Protein AF-0000000068322252 (afdb_homodimer)

Nearest PDB structures (foldseek):
  5ku7-assembly1_B  TM=8.233E-01  e=2.191E-19  Vitis rotundifolia
  5teb-assembly6_F  TM=7.883E-01  e=4.176E-13  Arabidopsis thaliana
  7xoz-assembly1_B  TM=7.670E-01  e=8.033E-13  Arabidopsis thaliana
  7dfv-assembly1_B  TM=7.738E-01  e=2.144E-12  Arabidopsis thaliana
  7crc-assembly1_C  TM=8.000E-01  e=1.983E-11  Arabidopsis thaliana

pLDDT: mean 89.01, std 17.2, range [30.94, 98.75]

InterPro domains:
  IPR000157 Toll/interleukin-1 receptor homology (TIR) domain [PF01582] (14-155)
  IPR000157 Toll/interleukin-1 receptor homology (TIR) domain [PS50104] (12-157)
  IPR000157 Toll/interleukin-1 receptor homology (TIR) domain [SM00255] (13-149)
  IPR035897 Toll/interleukin-1 receptor homology (TIR) domain superfamily [G3DSA:3.40.50.10140] (9-157)
  IPR035897 Toll/interleukin-1 receptor homology (TIR) domain superfamily [SSF52200] (5-152)

Organism: Vitis vinifera (NCBI:txid29760)

Foldseek 3Di:
DPPPPPPDCPVFPFQEEEQEDCVFPVVHPVVVVVVVCVVVVGGYDDDPDDPDDQDADPVLLVNLLRYQAYEYEDDLCQLLRNNSVNSVVSNVVSCVVVVRYYHYDDDPHDVVCVVVVDDSRVVSVVVVVVVVVVVVVVVVVVCVVVVPDDDDDDDDD/DPPPPPPDCPVFPFQEEEQEDCVFPVVHPVVVVVVVCVVVVGGYDDDPDDCPDQDQPPVLLVNLLRYQAYEYEDDLCQLLRSNSVNSVVSNVVSCVVVVRYYHYDDDPHDVVCVVVVDDSRVVSVVVVVVVVVVVVVVVVVVCVVVVPDDDDDDDDD

Secondary structure (DSSP, 8-state):
------------SEEEEEEE-HHHHTTTHHHHHHHHHHHTT--EE---S---SSS--HHHHHHHHTEEEEEEEE-TTGGG-HHHHHHHHHHHHHHHHH--EEEEEEES--HHHHHHT-HHHHHHHHHHHHHHHHHHHHHHHHHHHH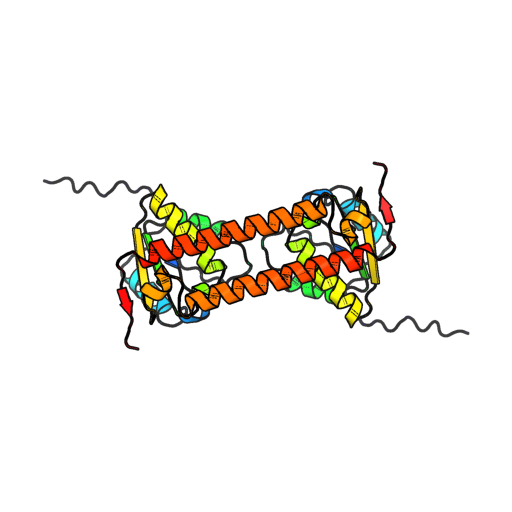HTS--EEE---/------------SEEEEEEE-HHHHTTTHHHHHHHHHHHTT--EE---S----SS--HHHHHHHHTEEEEEEEE-TTGGG-HHHHHHHHHHHHHHHHH--EEEEEEES--HHHHHHT-HHHHHHHHHHHHHHHHHHHHHHHHHHHHHTS--EEE---

Radius of gyration: 24.51 Å; Cα contacts (8 Å, |Δi|>4): 497; chains: 2; bounding box: 40×78×70 Å

Structure (mmCIF, N/CA/C/O backbone):
data_AF-0000000068322252-model_v1
#
loop_
_entity.id
_entity.type
_entity.pdbx_description
1 polymer 'ADP-ribosyl cyclase/cyclic ADP-ribose hydrolase'
#
loop_
_atom_site.group_PDB
_atom_site.id
_atom_site.type_symbol
_atom_site.label_atom_id
_atom_site.label_alt_id
_atom_site.label_comp_id
_atom_site.label_asym_id
_atom_site.label_entity_id
_atom_site.label_seq_id
_atom_site.pdbx_PDB_ins_code
_atom_site.Cartn_x
_atom_site.Cartn_y
_atom_site.Cartn_z
_atom_site.occupancy
_atom_site.B_iso_or_equiv
_atom_site.auth_seq_id
_atom_site.auth_comp_id
_atom_site.auth_asym_id
_atom_site.auth_atom_id
_atom_site.pdbx_PDB_model_num
ATOM 1 N N . MET A 1 1 ? 18.328 43.156 30.156 1 31.83 1 MET A N 1
ATOM 2 C CA . MET A 1 1 ? 18.75 42.562 28.891 1 31.83 1 MET A CA 1
ATOM 3 C C . MET A 1 1 ? 18.203 41.156 28.719 1 31.83 1 MET A C 1
ATOM 5 O O . MET A 1 1 ? 18.516 40.25 29.516 1 31.83 1 MET A O 1
ATOM 9 N N . ALA A 1 2 ? 16.953 40.969 28.375 1 37.56 2 ALA A N 1
ATOM 10 C CA . ALA A 1 2 ? 16.234 39.688 28.359 1 37.56 2 ALA A CA 1
ATOM 11 C C . ALA A 1 2 ? 16.953 38.688 27.453 1 37.56 2 ALA A C 1
ATOM 13 O O . ALA A 1 2 ? 17.25 39 26.297 1 37.56 2 ALA A O 1
ATOM 14 N N . SER A 1 3 ? 17.812 37.812 27.922 1 37.5 3 SER A N 1
ATOM 15 C CA . SER A 1 3 ? 18.422 36.688 27.188 1 37.5 3 SER A CA 1
ATOM 16 C C . SER A 1 3 ? 17.406 35.969 26.344 1 37.5 3 SER A C 1
ATOM 18 O O . SER A 1 3 ? 16.391 35.469 26.859 1 37.5 3 SER A O 1
ATOM 20 N N . ASP A 1 4 ? 17.047 36.469 25.156 1 35.38 4 ASP A N 1
ATOM 21 C CA . ASP A 1 4 ? 16.125 35.875 24.203 1 35.38 4 ASP A CA 1
ATOM 22 C C . ASP A 1 4 ? 16.375 34.375 24.062 1 35.38 4 ASP A C 1
ATOM 24 O O . ASP A 1 4 ? 17.406 33.938 23.531 1 35.38 4 ASP A O 1
ATOM 28 N N . SER A 1 5 ? 16.266 33.5 25.125 1 37.66 5 SER A N 1
ATOM 29 C CA . SER A 1 5 ? 16.391 32.062 25.078 1 37.66 5 SER A CA 1
ATOM 30 C C . SER A 1 5 ? 15.82 31.484 23.781 1 37.66 5 SER A C 1
ATOM 32 O O . SER A 1 5 ? 14.625 31.609 23.5 1 37.66 5 SER A O 1
ATOM 34 N N . SER A 1 6 ? 16.578 31.688 22.641 1 42.56 6 SER A N 1
ATOM 35 C CA . SER A 1 6 ? 16.25 31.031 21.391 1 42.56 6 SER A CA 1
ATOM 36 C C . SER A 1 6 ? 15.672 29.641 21.625 1 42.56 6 SER A C 1
ATOM 38 O O . SER A 1 6 ? 16.188 28.891 22.469 1 42.56 6 SER A O 1
ATOM 40 N N . PRO A 1 7 ? 14.391 29.438 21.562 1 41.59 7 PRO A N 1
ATOM 41 C CA . PRO A 1 7 ? 13.789 28.141 21.875 1 41.59 7 PRO A CA 1
ATOM 42 C C . PRO A 1 7 ? 14.742 26.984 21.625 1 41.59 7 PRO A C 1
ATOM 44 O O . PRO A 1 7 ? 15.68 27.094 20.828 1 41.59 7 PRO A O 1
ATOM 47 N N . SER A 1 8 ? 15.086 26.125 22.5 1 41.97 8 SER A N 1
ATOM 48 C CA . SER A 1 8 ? 15.82 24.859 22.516 1 41.97 8 SER A CA 1
ATOM 49 C C . SER A 1 8 ? 15.773 24.188 21.141 1 41.97 8 SER A C 1
ATOM 51 O O . SER A 1 8 ? 14.695 24.031 20.562 1 41.97 8 SER A O 1
ATOM 53 N N . ASN A 1 9 ? 16.656 24.438 20.094 1 47.81 9 ASN A N 1
ATOM 54 C CA . ASN A 1 9 ? 16.953 23.859 18.781 1 47.81 9 ASN A CA 1
ATOM 55 C C . ASN A 1 9 ? 16.672 22.359 18.75 1 47.81 9 ASN A C 1
ATOM 57 O O . ASN A 1 9 ? 17.469 21.562 19.266 1 47.81 9 ASN A O 1
ATOM 61 N N . LEU A 1 10 ? 15.664 21.781 19.297 1 56.06 10 LEU A N 1
ATOM 62 C CA . LEU A 1 10 ? 15.422 20.344 19.297 1 56.06 10 LEU A CA 1
ATOM 63 C C . LEU A 1 10 ? 16.016 19.688 18.062 1 56.06 10 LEU A C 1
ATOM 65 O O . LEU A 1 10 ? 15.961 18.469 17.906 1 56.06 10 LEU A O 1
ATOM 69 N N . GLY A 1 11 ? 16.844 20.609 17.328 1 76.19 11 GLY A N 1
ATOM 70 C CA . GLY A 1 11 ? 17.609 20.219 16.172 1 76.19 11 GLY A CA 1
ATOM 71 C C . GLY A 1 11 ? 16.734 19.734 15.023 1 76.19 11 GLY A C 1
ATOM 72 O O . GLY A 1 11 ? 16.875 18.594 14.578 1 76.19 11 GLY A O 1
ATOM 73 N N . TRP A 1 12 ? 15.773 20.5 14.742 1 88.75 12 TRP A N 1
ATOM 74 C CA . TRP A 1 12 ? 14.945 20.156 13.586 1 88.75 12 TRP A CA 1
ATOM 75 C C . TRP A 1 12 ? 15.742 20.281 12.289 1 88.75 12 TRP A C 1
ATOM 77 O O . TRP A 1 12 ? 16.531 21.219 12.133 1 88.75 12 TRP A O 1
ATOM 87 N N . THR A 1 13 ? 15.539 19.297 11.445 1 92.56 13 THR A N 1
ATOM 88 C CA . THR A 1 13 ? 16.156 19.359 10.125 1 92.56 13 THR A CA 1
ATOM 89 C C . THR A 1 13 ? 15.414 20.328 9.219 1 92.56 13 THR A C 1
ATOM 91 O O . THR A 1 13 ? 16.031 21.078 8.461 1 92.56 13 THR A O 1
ATOM 94 N N . TYR A 1 14 ? 14.07 20.375 9.414 1 96.44 14 TYR A N 1
ATOM 95 C CA . TYR A 1 14 ? 13.219 21.234 8.602 1 96.44 14 TYR A CA 1
ATOM 96 C C . TYR A 1 14 ? 12.359 22.141 9.477 1 96.44 14 TYR A C 1
ATOM 98 O O . TYR A 1 14 ? 11.992 21.766 10.594 1 96.44 14 TYR A O 1
ATOM 106 N N . ASP A 1 15 ? 12.125 23.328 8.961 1 97.12 15 ASP A N 1
ATOM 107 C CA . ASP A 1 15 ? 11.172 24.203 9.625 1 97.12 15 ASP A CA 1
ATOM 108 C C . ASP A 1 15 ? 9.734 23.766 9.367 1 97.12 15 ASP A C 1
ATOM 110 O O . ASP A 1 15 ? 8.898 23.766 10.273 1 97.12 15 ASP A O 1
ATOM 114 N N . VAL A 1 16 ? 9.633 23.344 8.062 1 97.62 16 VAL A N 1
ATOM 115 C CA . VAL A 1 16 ? 8.258 23.047 7.672 1 97.62 16 VAL A CA 1
ATOM 116 C C . VAL A 1 16 ? 8.234 21.797 6.801 1 97.62 16 VAL A C 1
ATOM 118 O O . VAL A 1 16 ? 9.062 21.625 5.91 1 97.62 16 VAL A O 1
ATOM 121 N N . PHE A 1 17 ? 7.293 20.906 7.113 1 97.25 17 PHE A N 1
ATOM 122 C CA . PHE A 1 17 ? 6.898 19.812 6.234 1 97.25 17 PHE A CA 1
ATOM 123 C C . PHE A 1 17 ? 5.59 20.141 5.52 1 97.25 17 PHE A C 1
ATOM 125 O O . PHE A 1 17 ? 4.59 20.453 6.164 1 97.25 17 PHE A O 1
ATOM 132 N N . LEU A 1 18 ? 5.645 20 4.184 1 97.12 18 LEU A N 1
ATOM 133 C CA . LEU A 1 18 ? 4.434 20.281 3.42 1 97.12 18 LEU A CA 1
ATOM 134 C C . LEU A 1 18 ? 3.713 18.984 3.053 1 97.12 18 LEU A C 1
ATOM 136 O O . LEU A 1 18 ? 4.285 18.125 2.393 1 97.12 18 LEU A O 1
ATOM 140 N N . SER A 1 19 ? 2.49 18.844 3.51 1 96.94 19 SER A N 1
ATOM 141 C CA . SER A 1 19 ? 1.611 17.75 3.117 1 96.94 19 SER A CA 1
ATOM 142 C C . SER A 1 19 ? 0.519 18.219 2.168 1 96.94 19 SER A C 1
ATOM 144 O O . SER A 1 19 ? -0.228 19.156 2.49 1 96.94 19 SER A O 1
ATOM 146 N N . PHE A 1 20 ? 0.422 17.609 0.988 1 96.75 20 PHE A N 1
ATOM 147 C CA . PHE A 1 20 ? -0.546 18.062 -0.005 1 96.75 20 PHE A CA 1
ATOM 148 C C . PHE A 1 20 ? -0.825 16.969 -1.024 1 96.75 20 PHE A C 1
ATOM 150 O O . PHE A 1 20 ? -0.032 16.031 -1.172 1 96.75 20 PHE A O 1
ATOM 157 N N . ARG A 1 21 ? -1.98 17.109 -1.684 1 95.75 21 ARG A N 1
ATOM 158 C CA . ARG A 1 21 ? -2.32 16.234 -2.809 1 95.75 21 ARG A CA 1
ATOM 159 C C . ARG A 1 21 ? -1.752 16.781 -4.113 1 95.75 21 ARG A C 1
ATOM 161 O O . ARG A 1 21 ? -2.254 17.781 -4.648 1 95.75 21 ARG A O 1
ATOM 168 N N . GLY A 1 22 ? -0.769 16.125 -4.668 1 93.5 22 GLY A N 1
ATOM 169 C CA . GLY A 1 22 ? -0.07 16.609 -5.852 1 93.5 22 GLY A CA 1
ATOM 170 C C . GLY A 1 22 ? -0.995 16.875 -7.023 1 93.5 22 GLY A C 1
ATOM 171 O O . GLY A 1 22 ? -0.878 17.906 -7.691 1 93.5 22 GLY A O 1
ATOM 172 N N . GLU A 1 23 ? -1.947 16 -7.301 1 92.81 23 GLU A N 1
ATOM 173 C CA . GLU A 1 23 ? -2.867 16.109 -8.43 1 92.81 23 GLU A CA 1
ATOM 174 C C . GLU A 1 23 ? -3.67 17.406 -8.367 1 92.81 23 GLU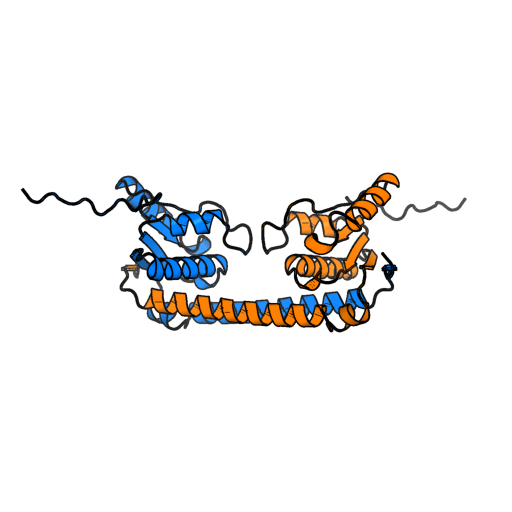 A C 1
ATOM 176 O O . GLU A 1 23 ? -4.059 17.953 -9.398 1 92.81 23 GLU A O 1
ATOM 181 N N . ASP A 1 24 ? -3.832 17.891 -7.121 1 95.38 24 ASP A N 1
ATOM 182 C CA . ASP A 1 24 ? -4.691 19.047 -6.938 1 95.38 24 ASP A CA 1
ATOM 183 C C . ASP A 1 24 ? -3.877 20.344 -6.953 1 95.38 24 ASP A C 1
ATOM 185 O O . ASP A 1 24 ? -4.289 21.328 -7.562 1 95.38 24 ASP A O 1
ATOM 189 N N . THR A 1 25 ? -2.656 20.328 -6.273 1 95.19 25 THR A N 1
ATOM 190 C CA . THR A 1 25 ? -2.152 21.656 -5.934 1 95.19 25 THR A CA 1
ATOM 191 C C . THR A 1 25 ? -0.657 21.766 -6.223 1 95.19 25 THR A C 1
ATOM 193 O O . THR A 1 25 ? -0.065 22.828 -6.09 1 95.19 25 THR A O 1
ATOM 196 N N . ARG A 1 26 ? 0.027 20.703 -6.719 1 93.75 26 ARG A N 1
ATOM 197 C CA . ARG A 1 26 ? 1.481 20.703 -6.836 1 93.75 26 ARG A CA 1
ATOM 198 C C . ARG A 1 26 ? 1.968 21.859 -7.707 1 93.75 26 ARG A C 1
ATOM 200 O O . ARG A 1 26 ? 2.936 22.531 -7.363 1 93.75 26 ARG A O 1
ATOM 207 N N . ASN A 1 27 ? 1.328 22 -8.805 1 93.38 27 ASN A N 1
ATOM 208 C CA . ASN A 1 27 ? 1.867 22.906 -9.82 1 93.38 27 ASN A CA 1
ATOM 209 C C . ASN A 1 27 ? 1.205 24.266 -9.766 1 93.38 27 ASN A C 1
ATOM 211 O O . ASN A 1 27 ? 1.372 25.078 -10.68 1 93.38 27 ASN A O 1
ATOM 215 N N . ASN A 1 28 ? 0.451 24.625 -8.742 1 94.69 28 ASN A N 1
ATOM 216 C CA . ASN A 1 28 ? -0.2 25.922 -8.562 1 94.69 28 ASN A CA 1
ATOM 217 C C . ASN A 1 28 ? -0.051 26.438 -7.137 1 94.69 28 ASN A C 1
ATOM 219 O O . ASN A 1 28 ? 1.042 26.828 -6.727 1 94.69 28 ASN A O 1
ATOM 223 N N . PHE A 1 29 ? -0.961 26.141 -6.359 1 95.81 29 PHE A N 1
ATOM 224 C CA . PHE A 1 29 ? -0.979 26.734 -5.023 1 95.81 29 PHE A CA 1
ATOM 225 C C . PHE A 1 29 ? 0.247 26.297 -4.227 1 95.81 29 PHE A C 1
ATOM 227 O O . PHE A 1 29 ? 0.955 27.141 -3.664 1 95.81 29 PHE A O 1
ATOM 234 N N . THR A 1 30 ? 0.506 24.984 -4.199 1 96.25 30 THR A N 1
ATOM 235 C CA . THR A 1 30 ? 1.581 24.453 -3.363 1 96.25 30 THR A CA 1
ATOM 236 C C . THR A 1 30 ? 2.941 24.906 -3.883 1 96.25 30 THR A C 1
ATOM 238 O O . THR A 1 30 ? 3.855 25.172 -3.098 1 96.25 30 THR A O 1
ATOM 241 N N . SER A 1 31 ? 3.078 24.984 -5.199 1 95.94 31 SER A N 1
ATOM 242 C CA . SER A 1 31 ? 4.328 25.469 -5.766 1 95.94 31 SER A CA 1
ATOM 243 C C . SER A 1 31 ? 4.605 26.906 -5.324 1 95.94 31 SER A C 1
ATOM 245 O O . SER A 1 31 ? 5.73 27.234 -4.945 1 95.94 31 SER A O 1
ATOM 247 N N . HIS A 1 32 ? 3.611 27.781 -5.309 1 96.94 32 HIS A N 1
ATOM 248 C CA . HIS A 1 32 ? 3.748 29.156 -4.871 1 96.94 32 HIS A CA 1
ATOM 249 C C . HIS A 1 32 ? 4.047 29.234 -3.377 1 96.94 32 HIS A C 1
ATOM 251 O O . HIS A 1 32 ? 4.91 30.016 -2.951 1 96.94 32 HIS A O 1
ATOM 257 N N . LEU A 1 33 ? 3.314 28.438 -2.645 1 97.12 33 LEU A N 1
ATOM 258 C CA . LEU A 1 33 ? 3.529 28.406 -1.203 1 97.12 33 LEU A CA 1
ATOM 259 C C . LEU A 1 33 ? 4.969 28.016 -0.877 1 97.12 33 LEU A C 1
ATOM 261 O O . LEU A 1 33 ? 5.625 28.672 -0.064 1 97.12 33 LEU A O 1
ATOM 265 N N . TYR A 1 34 ? 5.449 26.953 -1.531 1 97.44 34 TYR A N 1
ATOM 266 C CA . TYR A 1 34 ? 6.812 26.469 -1.321 1 97.44 34 TYR A CA 1
ATOM 267 C C . TYR A 1 34 ? 7.824 27.562 -1.65 1 97.44 34 TYR A C 1
ATOM 269 O O . TYR A 1 34 ? 8.742 27.828 -0.871 1 97.44 34 TYR A O 1
ATOM 277 N N . THR A 1 35 ? 7.633 28.203 -2.777 1 97.62 35 THR A N 1
ATOM 278 C CA . THR A 1 35 ? 8.547 29.25 -3.227 1 97.62 35 THR A CA 1
ATOM 279 C C . THR A 1 35 ? 8.57 30.406 -2.236 1 97.62 35 THR A C 1
ATOM 281 O O . THR A 1 35 ? 9.633 30.922 -1.91 1 97.62 35 THR A O 1
ATOM 284 N N . ASP A 1 36 ? 7.414 30.797 -1.735 1 97.56 36 ASP A N 1
ATOM 285 C CA . ASP A 1 36 ? 7.312 31.891 -0.776 1 97.56 36 ASP A CA 1
ATOM 286 C C . ASP A 1 36 ? 8.031 31.547 0.527 1 97.56 36 ASP A C 1
ATOM 288 O O . ASP A 1 36 ? 8.734 32.375 1.09 1 97.56 36 ASP A O 1
ATOM 292 N N . LEU A 1 37 ? 7.832 30.281 0.96 1 97.69 37 LEU A N 1
ATOM 293 C CA . LEU A 1 37 ? 8.484 29.844 2.189 1 97.69 37 LEU A CA 1
ATOM 294 C C . LEU A 1 37 ? 10 29.859 2.035 1 97.69 37 LEU A C 1
ATOM 296 O O . LEU A 1 37 ? 10.711 30.375 2.902 1 97.69 37 LEU A O 1
ATOM 300 N N . VAL A 1 38 ? 10.461 29.375 0.916 1 96.88 38 VAL A N 1
ATOM 301 C CA . VAL A 1 38 ? 11.891 29.312 0.653 1 96.88 38 VAL A CA 1
ATOM 302 C C . VAL A 1 38 ? 12.469 30.719 0.546 1 96.88 38 VAL A C 1
ATOM 304 O O . VAL A 1 38 ? 13.539 31 1.09 1 96.88 38 VAL A O 1
ATOM 307 N N . ARG A 1 39 ? 11.797 31.547 -0.093 1 97.62 39 ARG A N 1
ATOM 308 C CA . ARG A 1 39 ? 12.242 32.938 -0.259 1 97.62 39 ARG A CA 1
ATOM 309 C C . ARG A 1 39 ? 12.375 33.625 1.09 1 97.62 39 ARG A C 1
ATOM 311 O O . ARG A 1 39 ? 13.234 34.469 1.269 1 97.62 39 ARG A O 1
ATOM 318 N N . LYS A 1 40 ? 11.562 33.219 2.006 1 97.62 40 LYS A N 1
ATOM 319 C CA . LYS A 1 40 ? 11.562 33.844 3.338 1 97.62 40 LYS A CA 1
ATOM 320 C C . LYS A 1 40 ? 12.602 33.156 4.238 1 97.62 40 LYS A C 1
ATOM 322 O O . LYS A 1 40 ? 12.688 33.469 5.426 1 97.62 40 LYS A O 1
ATOM 327 N N . GLY A 1 41 ? 13.281 32.156 3.695 1 97 41 GLY A N 1
ATOM 328 C CA . GLY A 1 41 ? 14.352 31.516 4.426 1 97 41 GLY A CA 1
ATOM 329 C C . GLY A 1 41 ? 13.883 30.344 5.273 1 97 41 GLY A C 1
ATOM 330 O O . GLY A 1 41 ? 14.602 29.875 6.16 1 97 41 GLY A O 1
ATOM 331 N N . ILE A 1 42 ? 12.68 29.875 5.043 1 97.25 42 ILE A N 1
ATOM 332 C CA . ILE A 1 42 ? 12.117 28.75 5.789 1 97.25 42 ILE A CA 1
ATOM 333 C C . ILE A 1 42 ? 12.531 27.438 5.133 1 97.25 42 ILE A C 1
ATOM 335 O O . ILE A 1 42 ? 12.219 27.188 3.967 1 97.25 42 ILE A O 1
ATOM 339 N N . ARG A 1 43 ? 13.258 26.578 5.805 1 96.75 43 ARG A N 1
ATOM 340 C CA . ARG A 1 43 ? 13.648 25.266 5.305 1 96.75 43 ARG A CA 1
ATOM 341 C C . ARG A 1 43 ? 12.438 24.344 5.203 1 96.75 43 ARG A C 1
ATOM 343 O O . ARG A 1 43 ? 11.969 23.812 6.215 1 96.75 43 ARG A O 1
ATOM 350 N N . THR A 1 44 ? 12.039 24.141 3.982 1 97.06 44 THR A N 1
ATOM 351 C CA . THR A 1 44 ? 10.773 23.453 3.752 1 97.06 44 THR A CA 1
ATOM 352 C C . THR A 1 44 ? 11.008 22.125 3.033 1 97.06 44 THR A C 1
ATOM 354 O O . THR A 1 44 ? 11.703 22.078 2.016 1 97.06 44 THR A O 1
ATOM 357 N N . PHE A 1 45 ? 10.453 21.062 3.621 1 95 45 PHE A N 1
ATOM 358 C CA . PHE A 1 45 ? 10.469 19.766 2.938 1 95 45 PHE A CA 1
ATOM 359 C C . PHE A 1 45 ? 9.242 19.609 2.051 1 95 45 PHE A C 1
ATOM 361 O O . PHE A 1 45 ? 8.117 19.828 2.498 1 95 45 PHE A O 1
ATOM 368 N N . ARG A 1 46 ? 9.5 19.234 0.803 1 93 46 ARG A N 1
ATOM 369 C CA . ARG A 1 46 ? 8.445 18.922 -0.164 1 93 46 ARG A CA 1
ATOM 370 C C . ARG A 1 46 ? 8.75 17.625 -0.912 1 93 46 ARG A C 1
ATOM 372 O O . ARG A 1 46 ? 9.844 17.453 -1.448 1 93 46 ARG A O 1
ATOM 379 N N . ASP A 1 47 ? 7.738 16.75 -0.887 1 85.81 47 ASP A N 1
ATOM 380 C CA . ASP A 1 47 ? 7.941 15.5 -1.601 1 85.81 47 ASP A CA 1
ATOM 381 C C . ASP A 1 47 ? 7.793 15.695 -3.107 1 85.81 47 ASP A C 1
ATOM 383 O O . ASP A 1 47 ? 6.676 15.797 -3.619 1 85.81 47 ASP A O 1
ATOM 387 N N . ASP A 1 48 ? 8.82 15.781 -3.785 1 74.19 48 ASP A N 1
ATOM 388 C CA . ASP A 1 48 ? 8.82 16.016 -5.223 1 74.19 48 ASP A CA 1
ATOM 389 C C . ASP A 1 48 ? 8.742 14.703 -5.996 1 74.19 48 ASP A C 1
ATOM 391 O O . ASP A 1 48 ? 8.633 14.703 -7.227 1 74.19 48 ASP A O 1
ATOM 395 N N . LYS A 1 49 ? 8.828 13.672 -5.23 1 62.59 49 LYS A N 1
ATOM 396 C CA . LYS A 1 49 ? 8.789 12.406 -5.957 1 62.59 49 LYS A CA 1
ATOM 397 C C . LYS A 1 49 ? 7.359 11.922 -6.156 1 62.59 49 LYS A C 1
ATOM 399 O O . LYS A 1 49 ? 6.496 12.164 -5.309 1 62.59 49 LYS A O 1
ATOM 404 N N . LEU A 1 50 ? 6.992 11.695 -7.355 1 54.34 50 LEU A N 1
ATOM 405 C CA . LEU A 1 50 ? 5.688 11.125 -7.668 1 54.34 50 LEU A CA 1
ATOM 406 C C . LEU A 1 50 ? 5.395 9.922 -6.777 1 54.34 50 LEU A C 1
ATOM 408 O O . LEU A 1 50 ? 6.297 9.148 -6.449 1 54.34 50 LEU A O 1
ATOM 412 N N . PRO A 1 51 ? 4.203 10.086 -5.992 1 48 51 PRO A N 1
ATOM 413 C CA . PRO A 1 51 ? 3.779 9.016 -5.09 1 48 51 PRO A CA 1
ATOM 414 C C . PRO A 1 51 ? 4.074 7.621 -5.648 1 48 51 PRO A C 1
ATOM 416 O O . PRO A 1 51 ? 3.682 7.309 -6.777 1 48 51 PRO A O 1
ATOM 419 N N . ARG A 1 52 ? 5.332 7.191 -5.582 1 42.69 52 ARG A N 1
ATOM 420 C CA . ARG A 1 52 ? 5.539 5.797 -5.953 1 42.69 52 ARG A CA 1
ATOM 421 C C . ARG A 1 52 ? 5.289 4.871 -4.77 1 42.69 52 ARG A C 1
ATOM 423 O O . ARG A 1 52 ? 5.867 5.059 -3.695 1 42.69 52 ARG A O 1
ATOM 430 N N . GLY A 1 53 ? 4.137 4.141 -4.801 1 46.94 53 GLY A N 1
ATOM 431 C CA . GLY A 1 53 ? 3.844 3.002 -3.945 1 46.94 53 GLY A CA 1
ATOM 432 C C . GLY A 1 53 ? 3.09 3.379 -2.684 1 46.94 53 GLY A C 1
ATOM 433 O O . GLY A 1 53 ? 2.852 4.559 -2.428 1 46.94 53 GLY A O 1
ATOM 434 N N . GLU A 1 54 ? 2.322 2.547 -2.055 1 51.19 54 GLU A N 1
ATOM 435 C CA . GLU A 1 54 ? 1.296 2.666 -1.023 1 51.19 54 GLU A CA 1
ATOM 436 C C . GLU A 1 54 ? 1.907 3.041 0.323 1 51.19 54 GLU A C 1
ATOM 438 O O . GLU A 1 54 ? 1.244 3.652 1.164 1 51.19 54 GLU A O 1
ATOM 443 N N . LYS A 1 55 ? 3.027 2.525 0.7 1 53.78 55 LYS A N 1
ATOM 444 C CA . LYS A 1 55 ? 3.457 2.758 2.076 1 53.78 55 LYS A CA 1
ATOM 445 C C . LYS A 1 55 ? 4.332 4.004 2.176 1 53.78 55 LYS A C 1
ATOM 447 O O . LYS A 1 55 ? 5.133 4.281 1.279 1 53.78 55 LYS A O 1
ATOM 452 N N . ILE A 1 56 ? 3.99 4.887 3.236 1 57.91 56 ILE A N 1
ATOM 453 C CA . ILE A 1 56 ? 4.832 6.043 3.518 1 57.91 56 ILE A CA 1
ATOM 454 C C . ILE A 1 56 ? 6.293 5.605 3.623 1 57.91 56 ILE A C 1
ATOM 456 O O . ILE A 1 56 ? 6.625 4.719 4.414 1 57.91 56 ILE A O 1
ATOM 460 N N . ALA A 1 57 ? 7.031 6.059 2.764 1 68.12 57 ALA A N 1
ATOM 461 C CA . ALA A 1 57 ? 8.461 5.754 2.715 1 68.12 57 ALA A CA 1
ATOM 462 C C . ALA A 1 57 ? 9.156 6.191 3.998 1 68.12 57 ALA A C 1
ATOM 464 O O . ALA A 1 57 ? 8.773 7.188 4.617 1 68.12 57 ALA A O 1
ATOM 465 N N . PRO A 1 58 ? 10.031 5.348 4.52 1 75.12 58 PRO A N 1
ATOM 466 C CA . PRO A 1 58 ? 10.805 5.699 5.711 1 75.12 58 PRO A CA 1
ATOM 467 C C . PRO A 1 58 ? 11.375 7.113 5.648 1 75.12 58 PRO A C 1
ATOM 469 O O . PRO A 1 58 ? 11.445 7.801 6.672 1 75.12 58 PRO A O 1
ATOM 472 N N . GLU A 1 59 ? 11.688 7.551 4.488 1 77.88 59 GLU A N 1
ATOM 473 C CA . GLU A 1 59 ? 12.25 8.891 4.34 1 77.88 59 GLU A CA 1
ATOM 474 C C . GLU A 1 59 ? 11.227 9.961 4.699 1 77.88 59 GLU A C 1
ATOM 476 O O . GLU A 1 59 ? 11.578 10.969 5.316 1 77.88 59 GLU A O 1
ATOM 481 N N . LEU A 1 60 ? 9.992 9.695 4.293 1 83.69 60 LEU A N 1
ATOM 482 C CA . LEU A 1 60 ? 8.938 10.664 4.578 1 83.69 60 LEU A CA 1
ATOM 483 C C . LEU A 1 60 ? 8.617 10.703 6.07 1 83.69 60 LEU A C 1
ATOM 485 O O . LEU A 1 60 ? 8.414 11.773 6.641 1 83.69 60 LEU A O 1
ATOM 489 N N . LEU A 1 61 ? 8.672 9.539 6.645 1 86.81 61 LEU A N 1
ATOM 490 C CA . LEU A 1 61 ? 8.445 9.453 8.086 1 86.81 61 LEU A CA 1
ATOM 491 C C . LEU A 1 61 ? 9.5 10.25 8.844 1 86.81 61 LEU A C 1
ATOM 493 O O . LEU A 1 61 ? 9.164 11 9.766 1 86.81 61 LEU A O 1
ATOM 497 N N . ASN A 1 62 ? 10.719 10.109 8.438 1 89.56 62 ASN A N 1
ATOM 498 C CA . ASN A 1 62 ? 11.812 10.836 9.07 1 89.56 62 ASN A CA 1
ATOM 499 C C . ASN A 1 62 ? 11.664 12.344 8.883 1 89.56 62 ASN A C 1
ATOM 501 O O . ASN A 1 62 ? 11.891 13.117 9.82 1 89.56 62 ASN A O 1
ATOM 505 N N . ALA A 1 63 ? 11.305 12.719 7.727 1 92.25 63 ALA A N 1
ATOM 506 C CA . ALA A 1 63 ? 11.133 14.141 7.441 1 92.25 63 ALA A CA 1
ATOM 507 C C . ALA A 1 63 ? 10.039 14.75 8.312 1 92.25 63 ALA A C 1
ATOM 509 O O . ALA A 1 63 ? 10.18 15.867 8.812 1 92.25 63 ALA A O 1
ATOM 510 N N . ILE A 1 64 ? 8.992 14.039 8.531 1 95.31 64 ILE A N 1
ATOM 511 C CA . ILE A 1 64 ? 7.895 14.508 9.367 1 95.31 64 ILE A CA 1
ATOM 512 C C . ILE A 1 64 ? 8.375 14.672 10.812 1 95.31 64 ILE A C 1
ATOM 514 O O . ILE A 1 64 ? 8.148 15.711 11.438 1 95.31 64 ILE A O 1
ATOM 518 N N . GLU A 1 65 ? 9.125 13.727 11.242 1 94.12 65 GLU A N 1
ATOM 519 C CA . GLU A 1 65 ? 9.602 13.711 12.617 1 94.12 65 GLU A CA 1
ATOM 520 C C . GLU A 1 65 ? 10.633 14.82 12.859 1 94.12 65 GLU A C 1
ATOM 522 O O . GLU A 1 65 ? 10.734 15.344 13.969 1 94.12 65 GLU A O 1
ATOM 527 N N . LYS A 1 66 ? 11.273 15.164 11.852 1 94.25 66 LYS A N 1
ATOM 528 C CA . LYS A 1 66 ? 12.375 16.109 12 1 94.25 66 LYS A CA 1
ATOM 529 C C . LYS A 1 66 ? 11.961 17.516 11.539 1 94.25 66 LYS A C 1
ATOM 531 O O . LYS A 1 66 ? 12.805 18.375 11.32 1 94.25 66 LYS A O 1
ATOM 536 N N . SER A 1 67 ? 10.711 17.703 11.336 1 96.38 67 SER A N 1
ATOM 537 C CA . SER A 1 67 ? 10.195 19.031 10.992 1 96.38 67 SER A CA 1
ATOM 538 C C . SER A 1 67 ? 9.594 19.719 12.203 1 96.38 67 SER A C 1
ATOM 540 O O . SER A 1 67 ? 8.875 19.094 12.992 1 96.38 67 SER A O 1
ATOM 542 N N . ARG A 1 68 ? 9.859 21.016 12.281 1 96.5 68 ARG A N 1
ATOM 543 C CA . ARG A 1 68 ? 9.344 21.797 13.398 1 96.5 68 ARG A CA 1
ATOM 544 C C . ARG A 1 68 ? 7.824 21.938 13.312 1 96.5 68 ARG A C 1
ATOM 546 O O . ARG A 1 68 ? 7.141 21.969 14.336 1 96.5 68 ARG A O 1
ATOM 553 N N . SER A 1 69 ? 7.375 22.109 12.133 1 97.81 69 SER A N 1
ATOM 554 C CA . SER A 1 69 ? 5.945 22.266 11.891 1 97.81 69 SER A CA 1
ATOM 555 C C . SER A 1 69 ? 5.535 21.609 10.57 1 97.81 69 SER A C 1
ATOM 557 O O . SER A 1 69 ? 6.387 21.266 9.75 1 97.81 69 SER A O 1
ATOM 559 N N . SER A 1 70 ? 4.234 21.328 10.469 1 98.12 70 SER A N 1
ATOM 560 C CA . SER A 1 70 ? 3.672 20.828 9.219 1 98.12 70 SER A CA 1
ATOM 561 C C . SER A 1 70 ? 2.549 21.734 8.719 1 98.12 70 SER A C 1
ATOM 563 O O . SER A 1 70 ? 1.704 22.172 9.5 1 98.12 70 SER A O 1
ATOM 565 N N . ILE A 1 71 ? 2.637 22.062 7.465 1 98.44 71 ILE A N 1
ATOM 566 C CA . ILE A 1 71 ? 1.518 22.703 6.789 1 98.44 71 ILE A CA 1
ATOM 567 C C . ILE A 1 71 ? 0.78 21.688 5.926 1 98.44 71 ILE A C 1
ATOM 569 O O . ILE A 1 71 ? 1.386 21.031 5.074 1 98.44 71 ILE A O 1
ATOM 573 N N . ILE A 1 72 ? -0.506 21.547 6.156 1 98.5 72 ILE A N 1
ATOM 574 C CA . ILE A 1 72 ? -1.31 20.594 5.395 1 98.5 72 ILE A CA 1
ATOM 575 C C . ILE A 1 72 ? -2.273 21.359 4.48 1 98.5 72 ILE A C 1
ATOM 577 O O . ILE A 1 72 ? -3.109 22.125 4.953 1 98.5 72 ILE A O 1
ATOM 581 N N . VAL A 1 73 ? -2.152 21.141 3.191 1 98.38 73 VAL A N 1
ATOM 582 C CA . VAL A 1 73 ? -3.07 21.734 2.229 1 98.38 73 VAL A CA 1
ATOM 583 C C . VAL A 1 73 ? -4.195 20.75 1.904 1 98.38 73 VAL A C 1
ATOM 585 O O . VAL A 1 73 ? -4.031 19.875 1.056 1 98.38 73 VAL A O 1
ATOM 588 N N . PHE A 1 74 ? -5.336 20.891 2.596 1 98.44 74 PHE A N 1
ATOM 589 C CA . PHE A 1 74 ? -6.504 20.062 2.301 1 98.44 74 PHE A CA 1
ATOM 590 C C . PHE A 1 74 ? -7.191 20.547 1.025 1 98.44 74 PHE A C 1
ATOM 592 O O . PHE A 1 74 ? -7.723 21.656 0.976 1 98.44 74 PHE A O 1
ATOM 599 N N . SER A 1 75 ? -7.098 19.75 0.015 1 98.19 75 SER A N 1
ATOM 600 C CA . SER A 1 75 ? -7.781 20.031 -1.244 1 98.19 75 SER A CA 1
ATOM 601 C C . SER A 1 75 ? -8.867 18.984 -1.521 1 98.19 75 SER A C 1
ATOM 603 O O . SER A 1 75 ? -9.055 18.047 -0.736 1 98.19 75 SER A O 1
ATOM 605 N N . LYS A 1 76 ? -9.516 19.109 -2.578 1 97.19 76 LYS A N 1
ATOM 606 C CA . LYS A 1 76 ? -10.742 18.359 -2.867 1 97.19 76 LYS A CA 1
ATOM 607 C C . LYS A 1 76 ? -10.492 16.859 -2.828 1 97.19 76 LYS A C 1
ATOM 609 O O . LYS A 1 76 ? -11.297 16.094 -2.281 1 97.19 76 LYS A O 1
ATOM 614 N N . THR A 1 77 ? -9.43 16.406 -3.402 1 97.81 77 THR A N 1
ATOM 615 C CA . THR A 1 77 ? -9.211 14.969 -3.498 1 97.81 77 THR A CA 1
ATOM 616 C C . THR A 1 77 ? -8.086 14.523 -2.566 1 97.81 77 THR A C 1
ATOM 618 O O . THR A 1 77 ? -7.461 13.484 -2.787 1 97.81 77 THR A O 1
ATOM 621 N N . TYR A 1 78 ? -7.762 15.359 -1.467 1 97.81 78 TYR A N 1
ATOM 622 C CA . TYR A 1 78 ? -6.715 15.031 -0.504 1 97.81 78 TYR A CA 1
ATOM 623 C C . TYR A 1 78 ? -6.922 13.641 0.078 1 97.81 78 TYR A C 1
ATOM 625 O O . TYR A 1 78 ? -5.988 12.836 0.119 1 97.81 78 TYR A O 1
ATOM 633 N N . ALA A 1 79 ? -8.188 13.281 0.396 1 98.44 79 ALA A N 1
ATOM 634 C CA . ALA A 1 79 ? -8.492 12.039 1.104 1 98.44 79 ALA A CA 1
ATOM 635 C C . ALA A 1 79 ? -8.578 10.867 0.136 1 98.44 79 ALA A C 1
ATOM 637 O O . ALA A 1 79 ? -8.688 9.711 0.56 1 98.44 79 ALA A O 1
ATOM 638 N N . ASP A 1 80 ? -8.508 11.203 -1.168 1 97.44 80 ASP A N 1
ATOM 639 C CA . ASP A 1 80 ? -8.469 10.125 -2.148 1 97.44 80 ASP A CA 1
ATOM 640 C C . ASP A 1 80 ? -7.117 9.414 -2.131 1 97.44 80 ASP A C 1
ATOM 642 O O . ASP A 1 80 ? -6.98 8.32 -2.674 1 97.44 80 ASP A O 1
ATOM 646 N N . SER A 1 81 ? -6.191 10.086 -1.562 1 95.19 81 SER A N 1
ATOM 647 C CA . SER A 1 81 ? -4.836 9.547 -1.538 1 95.19 81 SER A CA 1
ATOM 648 C C . SER A 1 81 ? -4.535 8.867 -0.206 1 95.19 81 SER A C 1
ATOM 650 O O . SER A 1 81 ? -4.414 9.539 0.823 1 95.19 81 SER A O 1
ATOM 652 N N . ARG A 1 82 ? -4.367 7.523 -0.268 1 92.88 82 ARG A N 1
ATOM 653 C CA . ARG A 1 82 ? -4.008 6.801 0.951 1 92.88 82 ARG A CA 1
ATOM 654 C C . ARG A 1 82 ? -2.658 7.273 1.487 1 92.88 82 ARG A C 1
ATOM 656 O O . ARG A 1 82 ? -2.445 7.305 2.701 1 92.88 82 ARG A O 1
ATOM 663 N N . TRP A 1 83 ? -1.814 7.688 0.651 1 90.38 83 TRP A N 1
ATOM 664 C CA . TRP A 1 83 ? -0.499 8.211 1.005 1 90.38 83 TRP A CA 1
ATOM 665 C C . TRP A 1 83 ? -0.625 9.492 1.815 1 90.38 83 TRP A C 1
ATOM 667 O O . TRP A 1 83 ? -0.021 9.625 2.883 1 90.38 83 TRP A O 1
ATOM 677 N N . CYS A 1 84 ? -1.421 10.391 1.366 1 94.38 84 CYS A N 1
ATOM 678 C CA . CYS A 1 84 ? -1.66 11.633 2.082 1 94.38 84 CYS A CA 1
ATOM 679 C C . CYS A 1 84 ? -2.242 11.367 3.465 1 94.38 84 CYS A C 1
ATOM 681 O O . CYS A 1 84 ? -1.838 11.992 4.445 1 94.38 84 CYS A O 1
ATOM 683 N N . LEU A 1 85 ? -3.111 10.422 3.438 1 97 85 LEU A N 1
ATOM 684 C CA . LEU A 1 85 ? -3.764 10.086 4.699 1 97 85 LEU A CA 1
ATOM 685 C C . LEU A 1 85 ? -2.77 9.477 5.68 1 97 85 LEU A C 1
ATOM 687 O O . LEU A 1 85 ? -2.82 9.758 6.879 1 97 85 LEU A O 1
ATOM 691 N N . ASP A 1 86 ? -1.855 8.656 5.195 1 93.94 86 ASP A N 1
ATOM 692 C CA . ASP A 1 86 ? -0.804 8.094 6.039 1 93.94 86 ASP A CA 1
ATOM 693 C C . ASP A 1 86 ? 0.092 9.195 6.605 1 93.94 86 ASP A C 1
ATOM 695 O O . ASP A 1 86 ? 0.454 9.164 7.781 1 93.94 86 ASP A O 1
ATOM 699 N N . GLU A 1 87 ? 0.423 10.109 5.75 1 94 87 GLU A N 1
ATOM 700 C CA . GLU A 1 87 ? 1.219 11.25 6.191 1 94 87 GLU A CA 1
ATOM 701 C C . GLU A 1 87 ? 0.498 12.039 7.285 1 94 87 GLU A C 1
ATOM 703 O O . GLU A 1 87 ? 1.1 12.398 8.297 1 94 87 GLU A O 1
ATOM 708 N N . LEU A 1 88 ? -0.726 12.289 7.047 1 97.56 88 LEU A N 1
ATOM 709 C CA . LEU A 1 88 ? -1.521 13.062 7.996 1 97.56 88 LEU A CA 1
ATOM 710 C C . LEU A 1 88 ? -1.563 12.367 9.359 1 97.56 88 LEU A C 1
ATOM 712 O O . LEU A 1 88 ? -1.391 13.016 10.391 1 97.56 88 LEU A O 1
ATOM 716 N N . ALA A 1 89 ? -1.798 11.094 9.328 1 97.44 89 ALA A N 1
ATOM 717 C CA . ALA A 1 89 ? -1.843 10.344 10.578 1 97.44 89 ALA A CA 1
ATOM 718 C C . ALA A 1 89 ? -0.525 10.461 11.336 1 97.44 89 ALA A C 1
ATOM 720 O O . ALA A 1 89 ? -0.52 10.664 12.555 1 97.44 89 ALA A O 1
ATOM 721 N N . LYS A 1 90 ? 0.54 10.367 10.648 1 96.19 90 LYS A N 1
ATOM 722 C CA . LYS A 1 90 ? 1.854 10.492 11.273 1 96.19 90 LYS A CA 1
ATOM 723 C C . LYS A 1 90 ? 2.078 11.906 11.812 1 96.19 90 LYS A C 1
ATOM 725 O O . LYS A 1 90 ? 2.627 12.078 12.898 1 96.19 90 LYS A O 1
ATOM 730 N N . ILE A 1 91 ? 1.691 12.875 11.055 1 97.81 91 ILE A N 1
ATOM 731 C CA . ILE A 1 91 ? 1.815 14.273 11.461 1 97.81 91 ILE A CA 1
ATOM 732 C C . ILE A 1 91 ? 1.067 14.492 12.773 1 97.81 91 ILE A C 1
ATOM 734 O O . ILE A 1 91 ? 1.599 15.109 13.695 1 97.81 91 ILE A O 1
ATOM 738 N N . MET A 1 92 ? -0.119 13.984 12.844 1 98.06 92 MET A N 1
ATOM 739 C CA . MET A 1 92 ? -0.925 14.164 14.047 1 98.06 92 MET A CA 1
ATOM 740 C C . MET A 1 92 ? -0.317 13.422 15.227 1 98.06 92 MET A C 1
ATOM 742 O O . MET A 1 92 ? -0.388 13.891 16.359 1 98.06 92 MET A O 1
ATOM 746 N N . GLU A 1 93 ? 0.226 12.297 14.961 1 96.88 93 GLU A N 1
ATOM 747 C CA . GLU A 1 93 ? 0.944 11.578 16 1 96.88 93 GLU A CA 1
ATOM 748 C C . GLU A 1 93 ? 2.102 12.406 16.547 1 96.88 93 GLU A C 1
ATOM 750 O O . GLU A 1 93 ? 2.271 12.508 17.766 1 96.88 93 GLU A O 1
ATOM 755 N N . CYS A 1 94 ? 2.84 13 15.68 1 95.88 94 CYS A N 1
ATOM 756 C CA . CYS A 1 94 ? 3.996 13.797 16.078 1 95.88 94 CYS A CA 1
ATOM 757 C C . CYS A 1 94 ? 3.562 15.055 16.812 1 95.88 94 CYS A C 1
ATOM 759 O O . CYS A 1 94 ? 4.258 15.523 17.719 1 95.88 94 CYS A O 1
ATOM 761 N N . ARG A 1 95 ? 2.463 15.594 16.406 1 96.88 95 ARG A N 1
ATOM 762 C CA . ARG A 1 95 ? 1.903 16.734 17.125 1 96.88 95 ARG A CA 1
ATOM 763 C C . ARG A 1 95 ? 1.659 16.375 18.594 1 96.88 95 ARG A C 1
ATOM 765 O O . ARG A 1 95 ? 1.997 17.156 19.484 1 96.88 95 ARG A O 1
ATOM 772 N N . GLN A 1 96 ? 1.145 15.281 18.812 1 95.25 96 GLN A N 1
ATOM 773 C CA . GLN A 1 96 ? 0.807 14.844 20.156 1 95.25 96 GLN A CA 1
ATOM 774 C C . GLN A 1 96 ? 2.059 14.469 20.953 1 95.25 96 GLN A C 1
ATOM 776 O O . GLN A 1 96 ? 2.191 14.836 22.125 1 95.25 96 GLN A O 1
ATOM 781 N N . GLU A 1 97 ? 2.965 13.883 20.297 1 93.81 97 GLU A N 1
ATOM 782 C CA . GLU A 1 97 ? 4.125 13.328 20.984 1 93.81 97 GLU A CA 1
ATOM 783 C C . GLU A 1 97 ? 5.219 14.375 21.172 1 93.81 97 GLU A C 1
ATOM 785 O O . GLU A 1 97 ? 5.891 14.406 22.203 1 93.81 97 GLU A O 1
ATOM 790 N N . TYR A 1 98 ? 5.402 15.203 20.172 1 91.75 98 TYR A N 1
ATOM 791 C CA . TYR A 1 98 ? 6.555 16.094 20.172 1 91.75 98 TYR A CA 1
ATOM 792 C C . TYR A 1 98 ? 6.113 17.547 20.172 1 91.75 98 TYR A C 1
ATOM 794 O O . TYR A 1 98 ? 6.938 18.453 20.031 1 91.75 98 TYR A O 1
ATOM 802 N N . ARG A 1 99 ? 4.855 17.797 20.141 1 92.06 99 ARG A N 1
ATOM 803 C CA . ARG A 1 99 ? 4.266 19.125 20.203 1 92.06 99 ARG A CA 1
ATOM 804 C C . ARG A 1 99 ? 4.613 19.922 18.953 1 92.06 99 ARG A C 1
ATOM 806 O O . ARG A 1 99 ? 4.852 21.141 19.031 1 92.06 99 ARG A O 1
ATOM 813 N N . GLN A 1 100 ? 4.812 19.219 17.891 1 95.94 100 GLN A N 1
ATOM 814 C CA . GLN A 1 100 ? 5.004 19.891 16.609 1 95.94 100 GLN A CA 1
ATOM 815 C C . GLN A 1 100 ? 3.758 20.688 16.219 1 95.94 100 GLN A C 1
ATOM 817 O O . GLN A 1 100 ? 2.633 20.234 16.453 1 95.94 100 GLN A O 1
ATOM 822 N N . LYS A 1 101 ? 3.996 21.859 15.602 1 97 101 LYS A N 1
ATOM 823 C CA . LYS A 1 101 ? 2.867 22.672 15.172 1 97 101 LYS A CA 1
ATOM 824 C C . LYS A 1 101 ? 2.273 22.156 13.867 1 97 101 LYS A C 1
ATOM 826 O O . LYS A 1 101 ? 3.008 21.766 12.961 1 97 101 LYS A O 1
ATOM 831 N N . VAL A 1 102 ? 0.927 22.125 13.805 1 98.25 102 VAL A N 1
ATOM 832 C CA . VAL A 1 102 ? 0.219 21.734 12.586 1 98.25 102 VAL A CA 1
ATOM 833 C C . VAL A 1 102 ? -0.65 22.891 12.102 1 98.25 102 VAL A C 1
ATOM 835 O O . VAL A 1 102 ? -1.448 23.438 12.867 1 98.25 102 VAL A O 1
ATOM 838 N N . LEU A 1 103 ? -0.452 23.25 10.859 1 98 103 LEU A N 1
ATOM 839 C CA . LEU A 1 103 ? -1.127 24.391 10.266 1 98 103 LEU A CA 1
ATOM 840 C C . LEU A 1 103 ? -1.916 23.984 9.031 1 98 103 LEU A C 1
ATOM 842 O O . LEU A 1 103 ? -1.366 23.922 7.926 1 98 103 LEU A O 1
ATOM 846 N N . PRO A 1 104 ? -3.225 23.812 9.148 1 98.38 104 PRO A N 1
ATOM 847 C CA . PRO A 1 104 ? -4.035 23.438 7.992 1 98.38 104 PRO A CA 1
ATOM 848 C C . PRO A 1 104 ? -4.379 24.625 7.098 1 98.38 104 PRO A C 1
ATOM 850 O O . PRO A 1 104 ? -4.605 25.719 7.594 1 98.38 104 PRO A O 1
ATOM 853 N N . ILE A 1 105 ? -4.297 24.391 5.855 1 98.25 105 ILE A N 1
ATOM 854 C CA . ILE A 1 105 ? -4.855 25.281 4.836 1 98.25 105 ILE A CA 1
ATOM 855 C C . ILE A 1 105 ? -5.992 24.562 4.105 1 98.25 105 ILE A C 1
ATOM 857 O O . ILE A 1 105 ? -5.801 23.484 3.551 1 98.25 105 ILE A O 1
ATOM 861 N N . PHE A 1 106 ? -7.176 25.125 4.121 1 97.94 106 PHE A N 1
ATOM 862 C CA . PHE A 1 106 ? -8.328 24.562 3.439 1 97.94 106 PHE A CA 1
ATOM 863 C C . PHE A 1 106 ? -8.508 25.188 2.061 1 97.94 106 PHE A C 1
ATOM 865 O O . PHE A 1 106 ? -9.07 26.266 1.934 1 97.94 106 PHE A O 1
ATOM 872 N N . TYR A 1 107 ? -7.965 24.5 1.053 1 97.69 107 TYR A N 1
ATOM 873 C CA . TYR A 1 107 ? -7.941 24.984 -0.324 1 97.69 107 TYR A CA 1
ATOM 874 C C . TYR A 1 107 ? -9.219 24.594 -1.061 1 97.69 107 TYR A C 1
ATOM 876 O O . TYR A 1 107 ? -9.281 23.531 -1.682 1 97.69 107 TYR A O 1
ATOM 884 N N . HIS A 1 108 ? -10.297 25.422 -1.028 1 96.44 108 HIS A N 1
ATOM 885 C CA . HIS A 1 108 ? -11.609 25.203 -1.621 1 96.44 108 HIS A CA 1
ATOM 886 C C . HIS A 1 108 ? -12.32 24.016 -0.983 1 96.44 108 HIS A C 1
ATOM 888 O O . HIS A 1 108 ? -12.969 23.219 -1.677 1 96.44 108 HIS A O 1
ATOM 894 N N . VAL A 1 109 ? -12.062 23.828 0.283 1 96.56 109 VAL A N 1
ATOM 895 C CA . VAL A 1 109 ? -12.656 22.75 1.071 1 96.56 109 VAL A CA 1
ATOM 896 C C . VAL A 1 109 ? -13.242 23.312 2.363 1 96.56 109 VAL A C 1
ATOM 898 O O . VAL A 1 109 ? -12.648 24.203 2.982 1 96.56 109 VAL A O 1
ATOM 901 N N . ASP A 1 110 ? -14.375 22.875 2.725 1 95.81 110 ASP A N 1
ATOM 902 C CA . ASP A 1 110 ? -14.961 23.219 4.012 1 95.81 110 ASP A CA 1
ATOM 903 C C . ASP A 1 110 ? -14.32 22.422 5.148 1 95.81 110 ASP A C 1
ATOM 905 O O . ASP A 1 110 ? -14.312 21.203 5.121 1 95.81 110 ASP A O 1
ATOM 909 N N . PRO A 1 111 ? -13.797 23.094 6.137 1 96.62 111 PRO A N 1
ATOM 910 C CA . PRO A 1 111 ? -13.188 22.375 7.266 1 96.62 111 PRO A CA 1
ATOM 911 C C . PRO A 1 111 ? -14.133 21.344 7.887 1 96.62 111 PRO A C 1
ATOM 913 O O . PRO A 1 111 ? -13.68 20.328 8.414 1 96.62 111 PRO A O 1
ATOM 916 N N . SER A 1 112 ? -15.398 21.578 7.828 1 97.38 112 SER A N 1
ATOM 917 C CA . SER A 1 112 ? -16.359 20.641 8.398 1 97.38 112 SER A CA 1
ATOM 918 C C . SER A 1 112 ? -16.344 19.312 7.641 1 97.38 112 SER A C 1
ATOM 920 O O . SER A 1 112 ? -16.547 18.25 8.234 1 97.38 112 SER A O 1
ATOM 922 N N . ASP A 1 113 ? -16.156 19.391 6.32 1 97.88 113 ASP A N 1
ATOM 923 C CA . ASP A 1 113 ? -16.047 18.172 5.527 1 97.88 113 ASP A CA 1
ATOM 924 C C . ASP A 1 113 ? -14.828 17.344 5.941 1 97.88 113 ASP A C 1
ATOM 926 O O . ASP A 1 113 ? -14.875 16.109 5.938 1 97.88 113 ASP A O 1
ATOM 930 N N . VAL A 1 114 ? -13.742 18.047 6.289 1 98.38 114 VAL A N 1
ATOM 931 C CA . VAL A 1 114 ? -12.531 17.375 6.738 1 98.38 114 VAL A CA 1
ATOM 932 C C . VAL A 1 114 ? -12.766 16.734 8.109 1 98.38 114 VAL A C 1
ATOM 934 O O . VAL A 1 114 ? -12.547 15.531 8.289 1 98.38 114 VAL A O 1
ATOM 937 N N . ARG A 1 115 ? -13.344 17.5 9.039 1 98 115 ARG A N 1
ATOM 938 C CA . ARG A 1 115 ? -13.539 17.094 10.43 1 98 115 ARG A CA 1
ATOM 939 C C . ARG A 1 115 ? -14.5 15.922 10.523 1 98 115 ARG A C 1
ATOM 941 O O . ARG A 1 115 ? -14.258 14.977 11.273 1 98 115 ARG A O 1
ATOM 948 N N . LYS A 1 116 ? -15.547 15.93 9.695 1 98.31 116 LYS A N 1
ATOM 949 C CA . LYS A 1 116 ? -16.609 14.938 9.82 1 98.31 116 LYS A CA 1
ATOM 950 C C . LYS A 1 116 ? -16.531 13.906 8.703 1 98.31 116 LYS A C 1
ATOM 952 O O . LYS A 1 116 ? -17.312 12.961 8.664 1 98.31 116 LYS A O 1
ATOM 957 N N . GLN A 1 117 ? -15.578 14.102 7.793 1 98.38 117 GLN A N 1
ATOM 958 C CA . GLN A 1 117 ? -15.422 13.25 6.621 1 98.38 117 GLN A CA 1
ATOM 959 C C . GLN A 1 117 ? -16.734 13.125 5.855 1 98.38 117 GLN A C 1
ATOM 961 O O . GLN A 1 117 ? -17.219 12.016 5.598 1 98.38 117 GLN A O 1
ATOM 966 N N . THR A 1 118 ? -17.281 14.289 5.543 1 98.19 118 THR A N 1
ATOM 967 C CA . THR A 1 118 ? -18.469 14.398 4.699 1 98.19 118 THR A CA 1
ATOM 968 C C . THR A 1 118 ? -18.109 14.992 3.34 1 98.19 118 THR A C 1
ATOM 970 O O . THR A 1 118 ? -16.938 15.289 3.072 1 98.19 118 THR A O 1
ATOM 973 N N . GLY A 1 119 ? -19.109 15.047 2.453 1 97.25 119 GLY A N 1
ATOM 974 C CA . GLY A 1 119 ? -18.797 15.547 1.12 1 97.25 119 GLY A CA 1
ATOM 975 C C . GLY A 1 119 ? -17.766 14.695 0.393 1 97.25 119 GLY A C 1
ATOM 976 O O . GLY A 1 119 ? -17.859 13.469 0.388 1 97.25 119 GLY A O 1
ATOM 977 N N . ARG A 1 120 ? -16.766 15.383 -0.236 1 97.5 120 ARG A N 1
ATOM 978 C CA . ARG A 1 120 ? -15.727 14.68 -0.997 1 97.5 120 ARG A CA 1
ATOM 979 C C . ARG A 1 120 ? -14.891 13.789 -0.091 1 97.5 120 ARG A C 1
ATOM 981 O O . ARG A 1 120 ? -14.43 12.727 -0.513 1 97.5 120 ARG A O 1
ATOM 988 N N . PHE A 1 121 ? -14.727 14.188 1.114 1 98.31 121 PHE A N 1
ATOM 989 C CA . PHE A 1 121 ? -13.961 13.383 2.061 1 98.31 121 PHE A CA 1
ATOM 990 C C . PHE A 1 121 ? -14.719 12.117 2.436 1 98.31 121 PHE A C 1
ATOM 992 O O . PHE A 1 121 ? -14.117 11.047 2.578 1 98.31 121 PHE A O 1
ATOM 999 N N . GLY A 1 122 ? -16 12.25 2.584 1 98.31 122 GLY A N 1
ATOM 1000 C CA . GLY A 1 122 ? -16.812 11.062 2.799 1 98.31 122 GLY A CA 1
ATOM 1001 C C . GLY A 1 122 ? -16.812 10.117 1.611 1 98.31 122 GLY A C 1
ATOM 1002 O O . GLY A 1 122 ? -16.703 8.898 1.781 1 98.31 122 GLY A O 1
ATOM 1003 N N . GLU A 1 123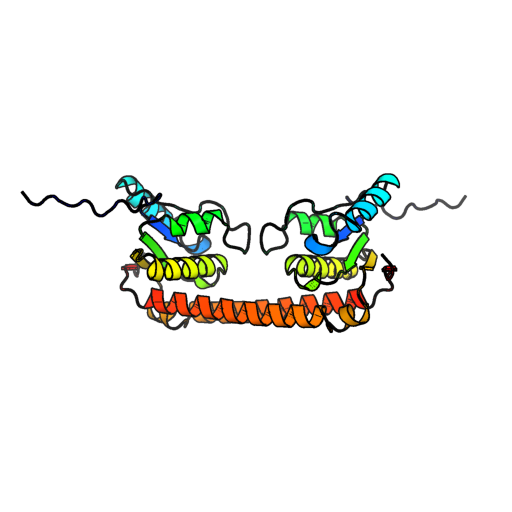 ? -16.922 10.68 0.472 1 98.56 123 GLU A N 1
ATOM 1004 C CA . GLU A 1 123 ? -16.906 9.891 -0.754 1 98.56 123 GLU A CA 1
ATOM 1005 C C . GLU A 1 123 ? -15.578 9.133 -0.891 1 98.56 123 GLU A C 1
ATOM 1007 O O . GLU A 1 123 ? -15.555 7.992 -1.359 1 98.56 123 GLU A O 1
ATOM 1012 N N . ALA A 1 124 ? -14.523 9.766 -0.518 1 98.5 124 ALA A N 1
ATOM 1013 C CA . ALA A 1 124 ? -13.203 9.133 -0.583 1 98.5 124 ALA A CA 1
ATOM 1014 C C . ALA A 1 124 ? -13.164 7.863 0.264 1 98.5 124 ALA A C 1
ATOM 1016 O O . ALA A 1 124 ? -12.656 6.828 -0.178 1 98.5 124 ALA A O 1
ATOM 1017 N N . PHE A 1 125 ? -13.695 7.867 1.435 1 98.44 125 PHE A N 1
ATOM 1018 C CA . PHE A 1 125 ? -13.656 6.715 2.328 1 98.44 125 PHE A CA 1
ATOM 1019 C C . PHE A 1 125 ? -14.555 5.602 1.812 1 98.44 125 PHE A C 1
ATOM 1021 O O . PHE A 1 125 ? -14.242 4.418 1.97 1 98.44 125 PHE A O 1
ATOM 1028 N N . THR A 1 126 ? -15.695 6.02 1.21 1 98.38 126 THR A N 1
ATOM 1029 C CA . THR A 1 126 ? -16.531 5.016 0.554 1 98.38 126 THR A CA 1
ATOM 1030 C C . THR A 1 126 ? -15.75 4.301 -0.545 1 98.38 126 THR A C 1
ATOM 1032 O O . THR A 1 126 ? -15.789 3.072 -0.642 1 98.38 126 THR A O 1
ATOM 1035 N N . ARG A 1 127 ? -15.062 5.051 -1.28 1 98.25 127 ARG A N 1
ATOM 1036 C CA . ARG A 1 127 ? -14.266 4.477 -2.361 1 98.25 127 ARG A CA 1
ATOM 1037 C C . ARG A 1 127 ? -13.156 3.588 -1.811 1 98.25 127 ARG A C 1
ATOM 1039 O O . ARG A 1 127 ? -12.906 2.506 -2.342 1 98.25 127 ARG A O 1
ATOM 1046 N N . HIS A 1 128 ? -12.5 4.02 -0.729 1 98 128 HIS A N 1
ATOM 1047 C CA . HIS A 1 128 ? -11.469 3.201 -0.106 1 98 128 HIS A CA 1
ATOM 1048 C C . HIS A 1 128 ? -12.031 1.867 0.368 1 98 128 HIS A C 1
ATOM 1050 O O . HIS A 1 128 ? -11.398 0.822 0.189 1 98 128 HIS A O 1
ATOM 1056 N N . GLU A 1 129 ? -13.172 1.949 0.947 1 98.06 129 GLU A N 1
ATOM 1057 C CA . GLU A 1 129 ? -13.805 0.737 1.452 1 98.06 129 GLU A CA 1
ATOM 1058 C C . GLU A 1 129 ? -14.172 -0.213 0.314 1 98.06 129 GLU A C 1
ATOM 1060 O O . GLU A 1 129 ? -13.914 -1.416 0.398 1 98.06 129 GLU A O 1
ATOM 1065 N N . GLU A 1 130 ? -14.742 0.309 -0.691 1 98.25 130 GLU A N 1
ATOM 1066 C CA . GLU A 1 130 ? -15.125 -0.503 -1.842 1 98.25 130 GLU A CA 1
ATOM 1067 C C . GLU A 1 130 ? -13.906 -1.114 -2.518 1 98.25 130 GLU A C 1
ATOM 1069 O O . GLU A 1 130 ? -13.906 -2.295 -2.873 1 98.25 130 GLU A O 1
ATOM 1074 N N . ASN A 1 131 ? -12.938 -0.297 -2.74 1 97.5 131 ASN A N 1
ATOM 1075 C CA . ASN A 1 131 ? -11.711 -0.777 -3.359 1 97.5 131 ASN A CA 1
ATOM 1076 C C . ASN A 1 131 ? -11.078 -1.903 -2.547 1 97.5 131 ASN A C 1
ATOM 1078 O O . ASN A 1 131 ? -10.578 -2.877 -3.113 1 97.5 131 ASN A O 1
ATOM 1082 N N . TRP A 1 132 ? -11.094 -1.764 -1.247 1 97.69 132 TRP A N 1
ATOM 1083 C CA . TRP A 1 132 ? -10.539 -2.789 -0.368 1 97.69 132 TRP A CA 1
ATOM 1084 C C . TRP A 1 132 ? -11.328 -4.09 -0.481 1 97.69 132 TRP A C 1
ATOM 1086 O O . TRP A 1 132 ? -10.742 -5.168 -0.588 1 97.69 132 TRP A O 1
ATOM 1096 N N . LYS A 1 133 ? -12.625 -3.99 -0.464 1 97.88 133 LYS A N 1
ATOM 1097 C CA . LYS A 1 133 ? -13.477 -5.172 -0.591 1 97.88 133 LYS A CA 1
ATOM 1098 C C . LYS A 1 133 ? -13.203 -5.902 -1.902 1 97.88 133 LYS A C 1
ATOM 1100 O O . LYS A 1 133 ? -13.094 -7.129 -1.922 1 97.88 133 LYS A O 1
ATOM 1105 N N . ASN A 1 134 ? -13.125 -5.168 -2.965 1 98.06 134 ASN A N 1
ATOM 1106 C CA . ASN A 1 134 ? -12.859 -5.754 -4.273 1 98.06 134 ASN A CA 1
ATOM 1107 C C . ASN A 1 134 ? -11.492 -6.434 -4.312 1 98.06 134 ASN A C 1
ATOM 1109 O O . ASN A 1 134 ? -11.344 -7.508 -4.898 1 98.06 134 ASN A O 1
ATOM 1113 N N . LYS A 1 135 ? -10.562 -5.812 -3.695 1 96.56 135 LYS A N 1
ATOM 1114 C CA . LYS A 1 135 ? -9.211 -6.355 -3.648 1 96.56 135 LYS A CA 1
ATOM 1115 C C . LYS A 1 135 ? -9.172 -7.68 -2.889 1 96.56 135 LYS A C 1
ATOM 1117 O O . LYS A 1 135 ? -8.625 -8.672 -3.375 1 96.56 135 LYS A O 1
ATOM 1122 N N . VAL A 1 136 ? -9.758 -7.688 -1.735 1 98.12 136 VAL A N 1
ATOM 1123 C CA . VAL A 1 136 ? -9.797 -8.891 -0.905 1 98.12 136 VAL A CA 1
ATOM 1124 C C . VAL A 1 136 ? -10.5 -10.016 -1.66 1 98.12 136 VAL A C 1
ATOM 1126 O O . VAL A 1 136 ? -10.047 -11.156 -1.642 1 98.12 136 VAL A O 1
ATOM 1129 N N . GLN A 1 137 ? -11.555 -9.68 -2.322 1 98.31 137 GLN A N 1
ATOM 1130 C CA . GLN A 1 137 ? -12.273 -10.68 -3.107 1 98.31 137 GLN A CA 1
ATOM 1131 C C . GLN A 1 137 ? -11.398 -11.25 -4.211 1 98.31 137 GLN A C 1
ATOM 1133 O O . GLN A 1 137 ? -11.391 -12.461 -4.449 1 98.31 137 GLN A O 1
ATOM 1138 N N . SER A 1 138 ? -10.711 -10.398 -4.867 1 98.12 138 SER A N 1
ATOM 1139 C CA . SER A 1 138 ? -9.828 -10.852 -5.938 1 98.12 138 SER A CA 1
ATOM 1140 C C . SER A 1 138 ? -8.734 -11.766 -5.402 1 98.12 138 SER A C 1
ATOM 1142 O O . SER A 1 138 ? -8.367 -12.742 -6.055 1 98.12 138 SER A O 1
ATOM 1144 N N . TRP A 1 139 ? -8.219 -11.453 -4.238 1 98.31 139 TRP A N 1
ATOM 1145 C CA . TRP A 1 139 ? -7.215 -12.297 -3.596 1 98.31 139 TRP A CA 1
ATOM 1146 C C . TRP A 1 139 ? -7.777 -13.68 -3.293 1 98.31 139 TRP A C 1
ATOM 1148 O O . TRP A 1 139 ? -7.148 -14.695 -3.6 1 98.31 139 TRP A O 1
ATOM 1158 N N . ARG A 1 140 ? -8.898 -13.656 -2.717 1 98.62 140 ARG A N 1
ATOM 1159 C CA . ARG A 1 140 ? -9.523 -14.914 -2.328 1 98.62 140 ARG A CA 1
ATOM 1160 C C . ARG A 1 140 ? -9.828 -15.773 -3.549 1 98.62 140 ARG A C 1
ATOM 1162 O O . ARG A 1 140 ? -9.594 -16.984 -3.533 1 98.62 140 ARG A O 1
ATOM 1169 N N . GLU A 1 141 ? -10.32 -15.156 -4.57 1 98.56 141 GLU A N 1
ATOM 1170 C CA . GLU A 1 141 ? -10.602 -15.883 -5.805 1 98.56 141 GLU A CA 1
ATOM 1171 C C . GLU A 1 141 ? -9.328 -16.469 -6.41 1 98.56 141 GLU A C 1
ATOM 1173 O O . GLU A 1 141 ? -9.328 -17.609 -6.875 1 98.56 141 GLU A O 1
ATOM 1178 N N . ALA A 1 142 ? -8.297 -15.703 -6.402 1 98.62 142 ALA A N 1
ATOM 1179 C CA . ALA A 1 142 ? -7.016 -16.156 -6.941 1 98.62 142 ALA A CA 1
ATOM 1180 C C . ALA A 1 142 ? -6.488 -17.359 -6.156 1 98.62 142 ALA A C 1
ATOM 1182 O O . ALA A 1 142 ? -6.016 -18.344 -6.746 1 98.62 142 ALA A O 1
ATOM 1183 N N . LEU A 1 143 ? -6.566 -17.25 -4.84 1 98.75 143 LEU A N 1
ATOM 1184 C CA . LEU A 1 143 ? -6.121 -18.359 -3.992 1 98.75 143 LEU A CA 1
ATOM 1185 C C . LEU A 1 143 ? -6.953 -19.609 -4.246 1 98.75 143 LEU A C 1
ATOM 1187 O O . LEU A 1 143 ? -6.41 -20.719 -4.332 1 98.75 143 LEU A O 1
ATOM 1191 N N . THR A 1 144 ? -8.203 -19.453 -4.359 1 98.69 144 THR A N 1
ATOM 1192 C CA . THR A 1 144 ? -9.094 -20.578 -4.637 1 98.69 144 THR A CA 1
ATOM 1193 C C . THR A 1 144 ? -8.734 -21.234 -5.965 1 98.69 144 THR A C 1
ATOM 1195 O O . THR A 1 144 ? -8.578 -22.453 -6.031 1 98.69 144 THR A O 1
ATOM 1198 N N . GLU A 1 145 ? -8.562 -20.438 -6.973 1 98.19 145 GLU A N 1
ATOM 1199 C CA . GLU A 1 145 ? -8.211 -20.969 -8.289 1 98.19 145 GLU A CA 1
ATOM 1200 C C . GLU A 1 145 ? -6.863 -21.688 -8.258 1 98.19 145 GLU A C 1
ATOM 1202 O O . GLU A 1 145 ? -6.738 -22.812 -8.75 1 98.19 145 GLU A O 1
ATOM 1207 N N . ALA A 1 146 ? -5.895 -21.031 -7.664 1 98.12 146 ALA A N 1
ATOM 1208 C CA . ALA A 1 146 ? -4.555 -21.609 -7.605 1 98.12 146 ALA A CA 1
ATOM 1209 C C . ALA A 1 146 ? -4.551 -22.891 -6.781 1 98.12 146 ALA A C 1
ATOM 1211 O O . ALA A 1 146 ? -3.881 -23.859 -7.141 1 98.12 146 ALA A O 1
ATOM 1212 N N . GLY A 1 147 ? -5.281 -22.812 -5.645 1 97.12 147 GLY A N 1
ATOM 1213 C CA . GLY A 1 147 ? -5.363 -23.984 -4.777 1 97.12 147 GLY A CA 1
ATOM 1214 C C . GLY A 1 147 ? -6.023 -25.172 -5.438 1 97.12 147 GLY A C 1
ATOM 1215 O O . GLY A 1 147 ? -5.863 -26.312 -4.984 1 97.12 147 GLY A O 1
ATOM 1216 N N . ASN A 1 148 ? -6.766 -24.938 -6.516 1 96.5 148 ASN A N 1
ATOM 1217 C CA . ASN A 1 148 ? -7.465 -25.984 -7.242 1 96.5 148 ASN A CA 1
ATOM 1218 C C . ASN A 1 148 ? -6.578 -26.609 -8.32 1 96.5 148 ASN A C 1
ATOM 1220 O O . ASN A 1 148 ? -6.93 -27.625 -8.906 1 96.5 148 ASN A O 1
ATOM 1224 N N . ILE A 1 149 ? -5.488 -26 -8.609 1 95.12 149 ILE A N 1
ATOM 1225 C CA . ILE A 1 149 ? -4.562 -26.531 -9.609 1 95.12 149 ILE A CA 1
ATOM 1226 C C . ILE A 1 149 ? -3.717 -27.641 -8.992 1 95.12 149 ILE A C 1
ATOM 1228 O O . ILE A 1 149 ? -3.25 -27.516 -7.859 1 95.12 149 ILE A O 1
ATOM 1232 N N . SER A 1 150 ? -3.541 -28.734 -9.734 1 91.5 150 SER A N 1
ATOM 1233 C CA . SER A 1 150 ? -2.664 -29.797 -9.266 1 91.5 150 SER A CA 1
ATOM 1234 C C . SER A 1 150 ? -1.212 -29.344 -9.203 1 91.5 150 SER A C 1
ATOM 1236 O O . SER A 1 150 ? -0.705 -28.75 -10.164 1 91.5 150 SER A O 1
ATOM 1238 N N . GLY A 1 151 ? -0.688 -29.328 -8.031 1 91.75 151 GLY A N 1
ATOM 1239 C CA . GLY A 1 151 ? 0.679 -28.859 -7.855 1 91.75 151 GLY A CA 1
ATOM 1240 C C . GLY A 1 151 ? 1.547 -29.844 -7.086 1 91.75 151 GLY A C 1
ATOM 1241 O O . GLY A 1 151 ? 1.19 -31.016 -6.941 1 91.75 151 GLY A O 1
ATOM 1242 N N . TRP A 1 152 ? 2.711 -29.484 -6.73 1 92.75 152 TRP A N 1
ATOM 1243 C CA . TRP A 1 152 ? 3.674 -30.297 -6 1 92.75 152 TRP A CA 1
ATOM 1244 C C . TRP A 1 152 ? 3.605 -30.016 -4.504 1 92.75 152 TRP A C 1
ATOM 1246 O O . TRP A 1 152 ? 3.41 -28.859 -4.09 1 92.75 152 TRP A O 1
ATOM 1256 N N . HIS A 1 153 ? 3.756 -31.078 -3.695 1 91.5 153 HIS A N 1
ATOM 1257 C CA . HIS A 1 153 ? 3.727 -30.953 -2.242 1 91.5 153 HIS A CA 1
ATOM 1258 C C . HIS A 1 153 ? 5.102 -31.219 -1.64 1 91.5 153 HIS A C 1
ATOM 1260 O O . HIS A 1 153 ? 5.738 -32.219 -1.954 1 91.5 153 HIS A O 1
ATOM 1266 N N . VAL A 1 154 ? 5.59 -30.234 -0.964 1 87.25 154 VAL A N 1
ATOM 1267 C CA . VAL A 1 154 ? 6.824 -30.422 -0.208 1 87.25 154 VAL A CA 1
ATOM 1268 C C . VAL A 1 154 ? 6.496 -30.656 1.268 1 87.25 154 VAL A C 1
ATOM 1270 O O . VAL A 1 154 ? 6.039 -29.734 1.951 1 87.25 154 VAL A O 1
ATOM 1273 N N . LYS A 1 155 ? 6.332 -31.891 1.76 1 74.81 155 LYS A N 1
ATOM 1274 C CA . LYS A 1 155 ? 5.969 -32.219 3.137 1 74.81 155 LYS A CA 1
ATOM 1275 C C . LYS A 1 155 ? 7.199 -32.25 4.035 1 74.81 155 LYS A C 1
ATOM 1277 O O . LYS A 1 155 ? 7.121 -31.891 5.215 1 74.81 155 LYS A O 1
ATOM 1282 N N . GLU A 1 156 ? 8.25 -33.125 3.695 1 59.72 156 GLU A N 1
ATOM 1283 C CA . GLU A 1 156 ? 9.352 -33.531 4.566 1 59.72 156 GLU A CA 1
ATOM 1284 C C . GLU A 1 156 ? 10.609 -32.719 4.258 1 59.72 156 GLU A C 1
ATOM 1286 O O . GLU A 1 156 ? 10.812 -32.281 3.125 1 59.72 156 GLU A O 1
ATOM 1291 N N . GLY A 1 157 ? 11.219 -31.672 5.133 1 46.03 157 GLY A N 1
ATOM 1292 C CA . GLY A 1 157 ? 12.562 -31.156 5.336 1 46.03 157 GLY A CA 1
ATOM 1293 C C . GLY A 1 157 ? 12.633 -30.125 6.453 1 46.03 157 GLY A C 1
ATOM 1294 O O . GLY A 1 157 ? 11.609 -29.594 6.887 1 46.03 157 GLY A O 1
ATOM 1295 N N . MET B 1 1 ? 7.59 -36.531 -42.188 1 30.94 1 MET B N 1
ATOM 1296 C CA . MET B 1 1 ? 8.477 -35.594 -41.531 1 30.94 1 MET B CA 1
ATOM 1297 C C . MET B 1 1 ? 7.676 -34.531 -40.781 1 30.94 1 MET B C 1
ATOM 1299 O O . MET B 1 1 ? 6.934 -33.75 -41.375 1 30.94 1 MET B O 1
ATOM 1303 N N . ALA B 1 2 ? 7.105 -34.812 -39.625 1 37.62 2 ALA B N 1
ATOM 1304 C CA . ALA B 1 2 ? 6.191 -33.969 -38.875 1 37.62 2 ALA B CA 1
ATOM 1305 C C . ALA B 1 2 ? 6.832 -32.625 -38.531 1 37.62 2 ALA B C 1
ATOM 1307 O O . ALA B 1 2 ? 7.949 -32.562 -38.031 1 37.62 2 ALA B O 1
ATOM 1308 N N . SER B 1 3 ? 6.648 -31.562 -39.312 1 37.28 3 SER B N 1
ATOM 1309 C CA . SER B 1 3 ? 7.074 -30.203 -39 1 37.28 3 SER B CA 1
ATOM 1310 C C . SER B 1 3 ? 6.758 -29.844 -37.562 1 37.28 3 SER B C 1
ATOM 1312 O O . SER B 1 3 ? 5.605 -29.922 -37.125 1 37.28 3 SER B O 1
ATOM 1314 N N . ASP B 1 4 ? 7.602 -30.219 -36.594 1 35.12 4 ASP B N 1
ATOM 1315 C CA . ASP B 1 4 ? 7.508 -29.875 -35.188 1 35.12 4 ASP B CA 1
ATOM 1316 C C . ASP B 1 4 ? 7.141 -28.406 -35 1 35.12 4 ASP B C 1
ATOM 1318 O O . ASP B 1 4 ? 7.949 -27.531 -35.281 1 35.12 4 ASP B O 1
ATOM 1322 N N . SER B 1 5 ? 5.996 -27.906 -35.5 1 37.72 5 SER B N 1
ATOM 1323 C CA . SER B 1 5 ? 5.504 -26.547 -35.281 1 37.72 5 SER B CA 1
ATOM 1324 C C . SER B 1 5 ? 5.871 -26.047 -33.875 1 37.72 5 SER B C 1
ATOM 1326 O O . SER B 1 5 ? 5.391 -26.578 -32.875 1 37.72 5 SER B O 1
ATOM 1328 N N . SER B 1 6 ? 7.188 -25.734 -33.688 1 42.34 6 SER B N 1
ATOM 1329 C CA . SER B 1 6 ? 7.621 -25.047 -32.438 1 42.34 6 SER B CA 1
ATOM 1330 C C . SER B 1 6 ? 6.555 -24.078 -31.953 1 42.34 6 SER B C 1
ATOM 1332 O O . SER B 1 6 ? 5.957 -23.344 -32.75 1 42.34 6 SER B O 1
ATOM 1334 N N . PRO B 1 7 ? 5.758 -24.453 -30.984 1 41.59 7 PRO B N 1
ATOM 1335 C CA . PRO B 1 7 ? 4.68 -23.578 -30.516 1 41.59 7 PRO B CA 1
ATOM 1336 C C . PRO B 1 7 ? 4.961 -22.094 -30.781 1 41.59 7 PRO B C 1
ATOM 1338 O O . PRO B 1 7 ? 6.121 -21.703 -30.906 1 41.59 7 PRO B O 1
ATOM 1341 N N . SER B 1 8 ? 4.23 -21.344 -31.5 1 42.06 8 SER B N 1
ATOM 1342 C CA . SER B 1 8 ? 4.152 -19.906 -31.766 1 42.06 8 SER B CA 1
ATOM 1343 C C . SER B 1 8 ? 4.777 -19.109 -30.641 1 42.06 8 SER B C 1
ATOM 1345 O O . SER B 1 8 ? 4.457 -19.312 -29.469 1 42.06 8 SER B O 1
ATOM 1347 N N . ASN B 1 9 ? 6.133 -18.766 -30.562 1 48.31 9 ASN B N 1
ATOM 1348 C CA . ASN B 1 9 ? 6.973 -17.906 -29.734 1 48.31 9 ASN B CA 1
ATOM 1349 C C . ASN B 1 9 ? 6.207 -16.672 -29.25 1 48.31 9 ASN B C 1
ATOM 1351 O O . ASN B 1 9 ? 5.996 -15.727 -30.016 1 48.31 9 ASN B O 1
ATOM 1355 N N . LEU B 1 10 ? 5 -16.672 -28.797 1 56.59 10 LEU B N 1
ATOM 1356 C CA . LEU B 1 10 ? 4.258 -15.492 -28.359 1 56.59 10 LEU B CA 1
ATOM 1357 C C . LEU B 1 10 ? 5.199 -14.43 -27.797 1 56.59 10 LEU B C 1
ATOM 1359 O O . LEU B 1 10 ? 4.762 -13.336 -27.438 1 56.59 10 LEU B O 1
ATOM 1363 N N . GLY B 1 11 ? 6.562 -14.797 -28.016 1 76.38 11 GLY B N 1
ATOM 1364 C CA . GLY B 1 11 ? 7.645 -13.891 -27.656 1 76.38 11 GLY B CA 1
ATOM 1365 C C . GLY B 1 11 ? 7.715 -13.617 -26.156 1 76.38 11 GLY B C 1
ATOM 1366 O O . GLY B 1 11 ? 7.629 -12.469 -25.734 1 76.38 11 GLY B O 1
ATOM 1367 N N . TRP B 1 12 ? 7.652 -14.648 -25.438 1 88.81 12 TRP B N 1
ATOM 1368 C CA . TRP B 1 12 ? 7.816 -14.492 -23.984 1 88.81 12 TRP B CA 1
ATOM 1369 C C . TRP B 1 12 ? 9.234 -14.039 -23.656 1 88.81 12 TRP B C 1
ATOM 1371 O O . TRP B 1 12 ? 10.203 -14.516 -24.25 1 88.81 12 TRP B O 1
ATOM 1381 N N . THR B 1 13 ? 9.305 -13.086 -22.734 1 92.56 13 THR B N 1
ATOM 1382 C CA . THR B 1 13 ? 10.602 -12.648 -22.25 1 92.56 13 THR B CA 1
ATOM 1383 C C . THR B 1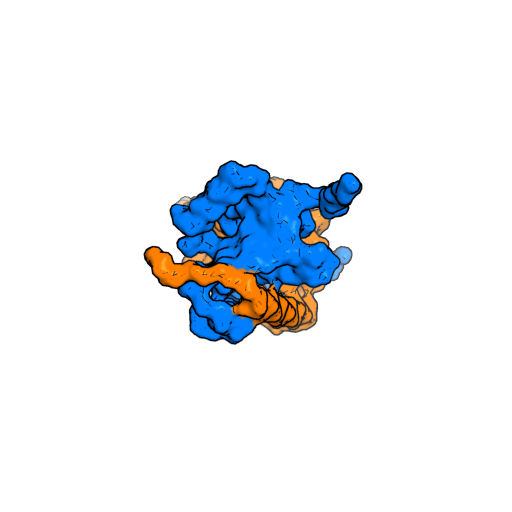 13 ? 11.188 -13.664 -21.266 1 92.56 13 THR B C 1
ATOM 1385 O O . THR B 1 13 ? 12.391 -13.938 -21.297 1 92.56 13 THR B O 1
ATOM 1388 N N . TYR B 1 14 ? 10.281 -14.312 -20.5 1 96.38 14 TYR B N 1
ATOM 1389 C CA . TYR B 1 14 ? 10.703 -15.289 -19.5 1 96.38 14 TYR B CA 1
ATOM 1390 C C . TYR B 1 14 ? 9.969 -16.609 -19.688 1 96.38 14 TYR B C 1
ATOM 1392 O O . TYR B 1 14 ? 8.828 -16.625 -20.156 1 96.38 14 TYR B O 1
ATOM 1400 N N . ASP B 1 15 ? 10.688 -17.672 -19.375 1 97.06 15 ASP B N 1
ATOM 1401 C CA . ASP B 1 15 ? 10.031 -18.969 -19.344 1 97.06 15 ASP B CA 1
ATOM 1402 C C . ASP B 1 15 ? 9.164 -19.125 -18.094 1 97.06 15 ASP B C 1
ATOM 1404 O O . ASP B 1 15 ? 8.055 -19.641 -18.156 1 97.06 15 ASP B O 1
ATOM 1408 N N . VAL B 1 16 ? 9.82 -18.547 -17.031 1 97.56 16 VAL B N 1
ATOM 1409 C CA . VAL B 1 16 ? 9.148 -18.797 -15.758 1 97.56 16 VAL B CA 1
ATOM 1410 C C . VAL B 1 16 ? 9.203 -17.531 -14.898 1 97.56 16 VAL B C 1
ATOM 1412 O O . VAL B 1 16 ? 10.242 -16.875 -14.812 1 97.56 16 VAL B O 1
ATOM 1415 N N . PHE B 1 17 ? 8.07 -17.188 -14.312 1 97.12 17 PHE B N 1
ATOM 1416 C CA . PHE B 1 17 ? 7.984 -16.219 -13.227 1 97.12 17 PHE B CA 1
ATOM 1417 C C . PHE B 1 17 ? 7.828 -16.922 -11.883 1 97.12 17 PHE B C 1
ATOM 1419 O O . PHE B 1 17 ? 6.922 -17.75 -11.703 1 97.12 17 PHE B O 1
ATOM 1426 N N . LEU B 1 18 ? 8.703 -16.531 -10.953 1 97 18 LEU B N 1
ATOM 1427 C CA . LEU B 1 18 ? 8.625 -17.156 -9.633 1 97 18 LEU B CA 1
ATOM 1428 C C . LEU B 1 18 ? 7.91 -16.25 -8.648 1 97 18 LEU B C 1
ATOM 1430 O O . LEU B 1 18 ? 8.336 -15.109 -8.414 1 97 18 LEU B O 1
ATOM 1434 N N . SER B 1 19 ? 6.812 -16.719 -8.102 1 96.81 19 SER B N 1
ATOM 1435 C CA . SER B 1 19 ? 6.098 -16.031 -7.027 1 96.81 19 SER B CA 1
ATOM 1436 C C . SER B 1 19 ? 6.293 -16.75 -5.691 1 96.81 19 SER B C 1
ATOM 1438 O O . SER B 1 19 ? 6.012 -17.938 -5.574 1 96.81 19 SER B O 1
ATOM 1440 N N . PHE B 1 20 ? 6.785 -16.031 -4.676 1 96.69 20 PHE B N 1
ATOM 1441 C CA . PHE B 1 20 ? 7.074 -16.656 -3.389 1 96.69 20 PHE B CA 1
ATOM 1442 C C . PHE B 1 20 ? 7.148 -15.602 -2.283 1 96.69 20 PHE B C 1
ATOM 1444 O O . PHE B 1 20 ? 7.328 -14.414 -2.557 1 96.69 20 PHE B O 1
ATOM 1451 N N . ARG B 1 21 ? 6.957 -16.094 -1.053 1 95.62 21 ARG B N 1
ATOM 1452 C CA . ARG B 1 21 ? 7.164 -15.258 0.129 1 95.62 21 ARG B CA 1
ATOM 1453 C C . ARG B 1 21 ? 8.625 -15.273 0.562 1 95.62 21 ARG B C 1
ATOM 1455 O O . ARG B 1 21 ? 9.102 -16.281 1.104 1 95.62 21 ARG B O 1
ATOM 1462 N N . GLY B 1 22 ? 9.32 -14.188 0.402 1 93.44 22 GLY B N 1
ATOM 1463 C CA . GLY B 1 22 ? 10.75 -14.117 0.671 1 93.44 22 GLY B CA 1
ATOM 1464 C C . GLY B 1 22 ? 11.109 -14.523 2.086 1 93.44 22 GLY B C 1
ATOM 1465 O O . GLY B 1 22 ? 12.062 -15.273 2.295 1 93.44 22 GLY B O 1
ATOM 1466 N N . GLU B 1 23 ? 10.359 -14.078 3.09 1 92.62 23 GLU B N 1
ATOM 1467 C CA . GLU B 1 23 ? 10.625 -14.352 4.5 1 92.62 23 GLU B CA 1
ATOM 1468 C C . GLU B 1 23 ? 10.648 -15.852 4.773 1 92.62 23 GLU B C 1
ATOM 1470 O O . GLU B 1 23 ? 11.344 -16.312 5.676 1 92.62 23 GLU B O 1
ATOM 1475 N N . ASP B 1 24 ? 9.898 -16.594 3.912 1 95.31 24 ASP B N 1
ATOM 1476 C CA . ASP B 1 24 ? 9.75 -18.016 4.164 1 95.31 24 ASP B CA 1
ATOM 1477 C C . ASP B 1 24 ? 10.789 -18.828 3.387 1 95.31 24 ASP B C 1
ATOM 1479 O O . ASP B 1 24 ? 11.375 -19.766 3.922 1 95.31 24 ASP B O 1
ATOM 1483 N N . THR B 1 25 ? 11.055 -18.422 2.066 1 95.06 25 THR B N 1
ATOM 1484 C CA . THR B 1 25 ? 11.672 -19.453 1.245 1 95.06 25 THR B CA 1
ATOM 1485 C C . THR B 1 25 ? 12.805 -18.875 0.406 1 95.06 25 THR B C 1
ATOM 1487 O O . THR B 1 25 ? 13.516 -19.609 -0.291 1 95.06 25 THR B O 1
ATOM 1490 N N . ARG B 1 26 ? 13.117 -17.578 0.485 1 93.62 26 ARG B N 1
ATOM 1491 C CA . ARG B 1 26 ? 14.055 -16.938 -0.432 1 93.62 26 ARG B CA 1
ATOM 1492 C C . ARG B 1 26 ? 15.43 -17.609 -0.359 1 93.62 26 ARG B C 1
ATOM 1494 O O . ARG B 1 26 ? 16.047 -17.859 -1.39 1 93.62 26 ARG B O 1
ATOM 1501 N N . ASN B 1 27 ? 15.852 -17.797 0.815 1 93.31 27 ASN B N 1
ATOM 1502 C CA . ASN B 1 27 ? 17.25 -18.188 0.996 1 93.31 27 ASN B CA 1
ATOM 1503 C C . ASN B 1 27 ? 17.391 -19.703 1.171 1 93.31 27 ASN B C 1
ATOM 1505 O O . ASN B 1 27 ? 18.453 -20.188 1.559 1 93.31 27 ASN B O 1
ATOM 1509 N N . ASN B 1 28 ? 16.391 -20.516 0.904 1 94.75 28 ASN B N 1
ATOM 1510 C CA . ASN B 1 28 ? 16.422 -21.969 0.996 1 94.75 28 ASN B CA 1
ATOM 1511 C C . ASN B 1 28 ? 15.742 -22.625 -0.209 1 94.75 28 ASN B C 1
ATOM 1513 O O . ASN B 1 28 ? 16.281 -22.609 -1.315 1 94.75 28 ASN B O 1
ATOM 1517 N N . PHE B 1 29 ? 14.555 -22.891 -0.078 1 95.94 29 PHE B N 1
ATOM 1518 C CA . PHE B 1 29 ? 13.883 -23.656 -1.114 1 95.94 29 PHE B CA 1
ATOM 1519 C C . PHE B 1 29 ? 13.883 -22.906 -2.439 1 95.94 29 PHE B C 1
ATOM 1521 O O . PHE B 1 29 ? 14.273 -23.453 -3.471 1 95.94 29 PHE B O 1
ATOM 1528 N N . THR B 1 30 ? 13.461 -21.625 -2.406 1 96.19 30 THR B N 1
ATOM 1529 C CA . THR B 1 30 ? 13.305 -20.859 -3.641 1 96.19 30 THR B CA 1
ATOM 1530 C C . THR B 1 30 ? 14.664 -20.609 -4.289 1 96.19 30 THR B C 1
ATOM 1532 O O . THR B 1 30 ? 14.773 -20.594 -5.516 1 96.19 30 THR B O 1
ATOM 1535 N N . SER B 1 31 ? 15.672 -20.375 -3.467 1 95.88 31 SER B N 1
ATOM 1536 C CA . SER B 1 31 ? 17.016 -20.188 -4.016 1 95.88 31 SER B CA 1
ATOM 1537 C C . SER B 1 31 ? 17.484 -21.422 -4.773 1 95.88 31 SER B C 1
ATOM 1539 O O . SER B 1 31 ? 18.031 -21.312 -5.867 1 95.88 31 SER B O 1
ATOM 1541 N N . HIS B 1 32 ? 17.234 -22.609 -4.254 1 96.94 32 HIS B N 1
ATOM 1542 C CA . HIS B 1 32 ? 17.609 -23.875 -4.906 1 96.94 32 HIS B CA 1
ATOM 1543 C C . HIS B 1 32 ? 16.797 -24.078 -6.18 1 96.94 32 HIS B C 1
ATOM 1545 O O . HIS B 1 32 ? 17.328 -24.484 -7.211 1 96.94 32 HIS B O 1
ATOM 1551 N N . LEU B 1 33 ? 15.531 -23.812 -6.047 1 97.12 33 LEU B N 1
ATOM 1552 C CA . LEU B 1 33 ? 14.648 -23.953 -7.207 1 97.12 33 LEU B CA 1
ATOM 1553 C C . LEU B 1 33 ? 15.125 -23.062 -8.352 1 97.12 33 LEU B C 1
ATOM 1555 O O . LEU B 1 33 ? 15.234 -23.516 -9.492 1 97.12 33 LEU B O 1
ATOM 1559 N N . TYR B 1 34 ? 15.414 -21.797 -8.031 1 97.38 34 TYR B N 1
ATOM 1560 C CA . TYR B 1 34 ? 15.883 -20.844 -9.031 1 97.38 34 TYR B CA 1
ATOM 1561 C C . TYR B 1 34 ? 17.172 -21.328 -9.688 1 97.38 34 TYR B C 1
ATOM 1563 O O . TYR B 1 34 ? 17.281 -21.328 -10.914 1 97.38 34 TYR B O 1
ATOM 1571 N N . THR B 1 35 ? 18.078 -21.766 -8.883 1 97.56 35 THR B N 1
ATOM 1572 C CA . THR B 1 35 ? 19.375 -22.234 -9.375 1 97.56 35 THR B CA 1
ATOM 1573 C C . THR B 1 35 ? 19.188 -23.438 -10.297 1 97.56 35 THR B C 1
ATOM 1575 O O . THR B 1 35 ? 19.812 -23.516 -11.352 1 97.56 35 THR B O 1
ATOM 1578 N N . ASP B 1 36 ? 18.312 -24.359 -9.93 1 97.56 36 ASP B N 1
ATOM 1579 C CA . ASP B 1 36 ? 18.062 -25.562 -10.727 1 97.56 36 ASP B CA 1
ATOM 1580 C C . ASP B 1 36 ? 17.453 -25.188 -12.078 1 97.56 36 ASP B C 1
ATOM 1582 O O . ASP B 1 36 ? 17.828 -25.734 -13.109 1 97.56 36 ASP B O 1
ATOM 1586 N N . LEU B 1 37 ? 16.516 -24.234 -12.031 1 97.69 37 LEU B N 1
ATOM 1587 C CA . LEU B 1 37 ? 15.875 -23.781 -13.266 1 97.69 37 LEU B CA 1
ATOM 1588 C C . LEU B 1 37 ? 16.891 -23.141 -14.195 1 97.69 37 LEU B C 1
ATOM 1590 O O . LEU B 1 37 ? 16.938 -23.453 -15.391 1 97.69 37 LEU B O 1
ATOM 1594 N N . VAL B 1 38 ? 17.734 -22.328 -13.633 1 96.81 38 VAL B N 1
ATOM 1595 C CA . VAL B 1 38 ? 18.734 -21.609 -14.414 1 96.81 38 VAL B CA 1
ATOM 1596 C C . VAL B 1 38 ? 19.734 -22.609 -14.992 1 96.81 38 VAL B C 1
ATOM 1598 O O . VAL B 1 38 ? 20.125 -22.5 -16.156 1 96.81 38 VAL B O 1
ATOM 1601 N N . ARG B 1 39 ? 20.109 -23.516 -14.227 1 97.62 39 ARG B N 1
ATOM 1602 C CA . ARG B 1 39 ? 21.062 -24.516 -14.664 1 97.62 39 ARG B CA 1
ATOM 1603 C C . ARG B 1 39 ? 20.516 -25.328 -15.836 1 97.62 39 ARG B C 1
ATOM 1605 O O . ARG B 1 39 ? 21.266 -25.766 -16.703 1 97.62 39 ARG B O 1
ATOM 1612 N N . LYS B 1 40 ? 19.25 -25.469 -15.844 1 97.69 40 LYS B N 1
ATOM 1613 C CA . LYS B 1 40 ? 18.594 -26.234 -16.891 1 97.69 40 LYS B CA 1
ATOM 1614 C C . LYS B 1 40 ? 18.312 -25.375 -18.125 1 97.69 40 LYS B C 1
ATOM 1616 O O . LYS B 1 40 ? 17.672 -25.828 -19.078 1 97.69 40 LYS B O 1
ATOM 1621 N N . GLY B 1 41 ? 18.672 -24.094 -18.016 1 97 41 GLY B N 1
ATOM 1622 C CA . GLY B 1 41 ? 18.547 -23.203 -19.156 1 97 41 GLY B CA 1
ATOM 1623 C C . GLY B 1 41 ? 17.203 -22.516 -19.219 1 97 41 GLY B C 1
ATOM 1624 O O . GLY B 1 41 ? 16.828 -21.953 -20.266 1 97 41 GLY B O 1
ATOM 1625 N N . ILE B 1 42 ? 16.438 -22.562 -18.141 1 97.25 42 ILE B N 1
ATOM 1626 C CA . ILE B 1 42 ? 15.117 -21.922 -18.094 1 97.25 42 ILE B CA 1
ATOM 1627 C C . ILE B 1 42 ? 15.266 -20.469 -17.672 1 97.25 42 ILE B C 1
ATOM 1629 O O . ILE B 1 42 ? 15.781 -20.172 -16.594 1 97.25 42 ILE B O 1
ATOM 1633 N N . ARG B 1 43 ? 14.891 -19.531 -18.484 1 96.69 43 ARG B N 1
ATOM 1634 C CA . ARG B 1 43 ? 14.922 -18.109 -18.172 1 96.69 43 ARG B CA 1
ATOM 1635 C C . ARG B 1 43 ? 13.883 -17.766 -17.109 1 96.69 43 ARG B C 1
ATOM 1637 O O . ARG B 1 43 ? 12.688 -17.672 -17.406 1 96.69 43 ARG B O 1
ATOM 1644 N N . THR B 1 44 ? 14.391 -17.531 -15.938 1 96.94 44 THR B N 1
ATOM 1645 C CA . THR B 1 44 ? 13.508 -17.406 -14.789 1 96.94 44 THR B CA 1
ATOM 1646 C C . THR B 1 44 ? 13.586 -16 -14.203 1 96.94 44 THR B C 1
ATOM 1648 O O . THR B 1 44 ? 14.672 -15.484 -13.953 1 96.94 44 THR B O 1
ATOM 1651 N N . PHE B 1 45 ? 12.414 -15.383 -14.039 1 94.69 45 PHE B N 1
ATOM 1652 C CA . PHE B 1 45 ? 12.352 -14.102 -13.336 1 94.69 45 PHE B CA 1
ATOM 1653 C C . PHE B 1 45 ? 12.156 -14.312 -11.844 1 94.69 45 PHE B C 1
ATOM 1655 O O . PHE B 1 45 ? 11.273 -15.062 -11.422 1 94.69 45 PHE B O 1
ATOM 1662 N N . ARG B 1 46 ? 12.992 -13.648 -11.086 1 92.69 46 ARG B N 1
ATOM 1663 C CA . ARG B 1 46 ? 12.906 -13.641 -9.625 1 92.69 46 ARG B CA 1
ATOM 1664 C C . ARG B 1 46 ? 13.062 -12.227 -9.078 1 92.69 46 ARG B C 1
ATOM 1666 O O . ARG B 1 46 ? 14.008 -11.516 -9.43 1 92.69 46 ARG B O 1
ATOM 1673 N N . ASP B 1 47 ? 12.078 -11.875 -8.242 1 85.31 47 ASP B N 1
ATOM 1674 C CA . ASP B 1 47 ? 12.164 -10.539 -7.66 1 85.31 47 ASP B CA 1
ATOM 1675 C C . ASP B 1 47 ? 13.195 -10.5 -6.531 1 85.31 47 ASP B C 1
ATOM 1677 O O . ASP B 1 47 ? 12.93 -10.977 -5.426 1 85.31 47 ASP B O 1
ATOM 1681 N N . ASP B 1 48 ? 14.297 -10.016 -6.773 1 73.94 48 ASP B N 1
ATOM 1682 C CA . ASP B 1 48 ? 15.383 -9.969 -5.801 1 73.94 48 ASP B CA 1
ATOM 1683 C C . ASP B 1 48 ? 15.312 -8.695 -4.965 1 73.94 48 ASP B C 1
ATOM 1685 O O . ASP B 1 48 ? 16.078 -8.531 -4.012 1 73.94 48 ASP B O 1
ATOM 1689 N N . LYS B 1 49 ? 14.43 -7.836 -5.395 1 62.75 49 LYS B N 1
ATOM 1690 C CA . LYS B 1 49 ? 14.383 -6.586 -4.641 1 62.75 49 LYS B CA 1
ATOM 1691 C C . LYS B 1 49 ? 13.438 -6.699 -3.447 1 62.75 49 LYS B C 1
ATOM 1693 O O . LYS B 1 49 ? 12.43 -7.406 -3.514 1 62.75 49 LYS B O 1
ATOM 1698 N N . LEU B 1 50 ? 13.914 -6.418 -2.283 1 54.84 50 LEU B N 1
ATOM 1699 C CA . LEU B 1 50 ? 13.109 -6.387 -1.068 1 54.84 50 LEU B CA 1
ATOM 1700 C C . LEU B 1 50 ? 11.844 -5.562 -1.276 1 54.84 50 LEU B C 1
ATOM 1702 O O . LEU B 1 50 ? 11.867 -4.555 -1.986 1 54.84 50 LEU B O 1
ATOM 1706 N N . PRO B 1 51 ? 10.672 -6.168 -0.943 1 49.19 51 PRO B N 1
ATOM 1707 C CA . PRO B 1 51 ? 9.375 -5.5 -1.061 1 49.19 51 PRO B CA 1
ATOM 1708 C C . PRO B 1 51 ? 9.406 -4.051 -0.582 1 49.19 51 PRO B C 1
ATOM 1710 O O . PRO B 1 51 ? 9.883 -3.773 0.522 1 49.19 51 PRO B O 1
ATOM 1713 N N . ARG B 1 52 ? 9.859 -3.074 -1.314 1 45.25 52 ARG B N 1
ATOM 1714 C CA . ARG B 1 52 ? 9.938 -1.715 -0.79 1 45.25 52 ARG B CA 1
ATOM 1715 C C . ARG B 1 52 ? 8.586 -1.012 -0.896 1 45.25 52 ARG B C 1
ATOM 1717 O O . ARG B 1 52 ? 8.367 0.029 -0.27 1 45.25 52 ARG B O 1
ATOM 1724 N N . GLY B 1 53 ? 7.473 -1.707 -1.248 1 47 53 GLY B N 1
ATOM 1725 C CA . GLY B 1 53 ? 6.242 -0.941 -1.381 1 47 53 GLY B CA 1
ATOM 1726 C C . GLY B 1 53 ? 5.035 -1.803 -1.695 1 47 53 GLY B C 1
ATOM 1727 O O . GLY B 1 53 ? 5.16 -3.018 -1.862 1 47 53 GLY B O 1
ATOM 1728 N N . GLU B 1 54 ? 3.855 -1.366 -1.359 1 49.06 54 GLU B N 1
ATOM 1729 C CA . GLU B 1 54 ? 2.588 -2.088 -1.385 1 49.06 54 GLU B CA 1
ATOM 1730 C C . GLU B 1 54 ? 2.139 -2.363 -2.816 1 49.06 54 GLU B C 1
ATOM 1732 O O . GLU B 1 54 ? 1.355 -3.285 -3.061 1 49.06 54 GLU B O 1
ATOM 1737 N N . LYS B 1 55 ? 2.363 -1.447 -3.711 1 52.69 55 LYS B N 1
ATOM 1738 C CA . LYS B 1 55 ? 1.759 -1.681 -5.02 1 52.69 55 LYS B CA 1
ATOM 1739 C C . LYS B 1 55 ? 2.701 -2.465 -5.93 1 52.69 55 LYS B C 1
ATOM 1741 O O . LYS B 1 55 ? 3.912 -2.234 -5.922 1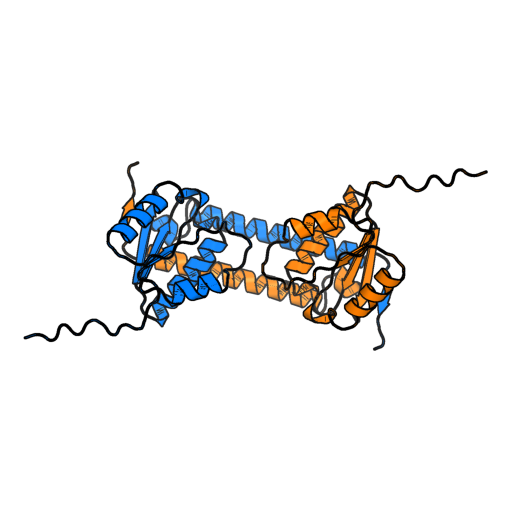 52.69 55 LYS B O 1
ATOM 1746 N N . ILE B 1 56 ? 2.146 -3.547 -6.504 1 56.75 56 ILE B N 1
ATOM 1747 C CA . ILE B 1 56 ? 2.93 -4.289 -7.484 1 56.75 56 ILE B CA 1
ATOM 1748 C C . ILE B 1 56 ? 3.533 -3.324 -8.5 1 56.75 56 ILE B C 1
ATOM 1750 O O . ILE B 1 56 ? 2.811 -2.557 -9.141 1 56.75 56 ILE B O 1
ATOM 1754 N N . ALA B 1 57 ? 4.773 -3.227 -8.484 1 66.44 57 ALA B N 1
ATOM 1755 C CA . ALA B 1 57 ? 5.535 -2.365 -9.383 1 66.44 57 ALA B CA 1
ATOM 1756 C C . ALA B 1 57 ? 5.25 -2.711 -10.844 1 66.44 57 ALA B C 1
ATOM 1758 O O . ALA B 1 57 ? 5.008 -3.873 -11.172 1 66.44 57 ALA B O 1
ATOM 1759 N N . PRO B 1 58 ? 5 -1.717 -11.656 1 74.75 58 PRO B N 1
ATOM 1760 C CA . PRO B 1 58 ? 4.789 -1.934 -13.086 1 74.75 58 PRO B CA 1
ATOM 1761 C C . PRO B 1 58 ? 5.762 -2.951 -13.68 1 74.75 58 PRO B C 1
ATOM 1763 O O . PRO B 1 58 ? 5.391 -3.723 -14.57 1 74.75 58 PRO B O 1
ATOM 1766 N N . GLU B 1 59 ? 6.914 -2.969 -13.133 1 77.38 59 GLU B N 1
ATOM 1767 C CA . GLU B 1 59 ? 7.91 -3.9 -13.648 1 77.38 59 GLU B CA 1
ATOM 1768 C C . GLU B 1 59 ? 7.504 -5.348 -13.375 1 77.38 59 GLU B C 1
ATOM 1770 O O . GLU B 1 59 ? 7.703 -6.219 -14.227 1 77.38 59 GLU B O 1
ATOM 1775 N N . LEU B 1 60 ? 6.949 -5.551 -12.188 1 82.94 60 LEU B N 1
ATOM 1776 C CA . LEU B 1 60 ? 6.531 -6.902 -11.828 1 82.94 60 LEU B CA 1
ATOM 1777 C C . LEU B 1 60 ? 5.332 -7.34 -12.664 1 82.94 60 LEU B C 1
ATOM 1779 O O . LEU B 1 60 ? 5.27 -8.484 -13.117 1 82.94 60 LEU B O 1
ATOM 1783 N N . LEU B 1 61 ? 4.477 -6.406 -12.898 1 86.62 61 LEU B N 1
ATOM 1784 C CA . LEU B 1 61 ? 3.316 -6.684 -13.734 1 86.62 61 LEU B CA 1
ATOM 1785 C C . LEU B 1 61 ? 3.75 -7.094 -15.141 1 86.62 61 LEU B C 1
ATOM 1787 O O . LEU B 1 61 ? 3.232 -8.062 -15.695 1 86.62 61 LEU B O 1
ATOM 1791 N N . ASN B 1 62 ? 4.703 -6.367 -15.664 1 89.25 62 ASN B N 1
ATOM 1792 C CA . ASN B 1 62 ? 5.223 -6.68 -16.984 1 89.25 62 ASN B CA 1
ATOM 1793 C C . ASN B 1 62 ? 5.891 -8.055 -17.031 1 89.25 62 ASN B C 1
ATOM 1795 O O . ASN B 1 62 ? 5.707 -8.812 -17.969 1 89.25 62 ASN B O 1
ATOM 1799 N N . ALA B 1 63 ? 6.617 -8.336 -16.031 1 91.94 63 ALA B N 1
ATOM 1800 C CA . ALA B 1 63 ? 7.305 -9.617 -15.969 1 91.94 63 ALA B CA 1
ATOM 1801 C C . ALA B 1 63 ? 6.305 -10.773 -15.93 1 91.94 63 ALA B C 1
ATOM 1803 O O . ALA B 1 63 ? 6.516 -11.805 -16.578 1 91.94 63 ALA B O 1
ATOM 1804 N N . ILE B 1 64 ? 5.242 -10.617 -15.242 1 95.06 64 ILE B N 1
ATOM 1805 C CA . ILE B 1 64 ? 4.207 -11.641 -15.164 1 95.06 64 ILE B CA 1
ATOM 1806 C C . ILE B 1 64 ? 3.572 -11.844 -16.531 1 95.06 64 ILE B C 1
ATOM 1808 O O . ILE B 1 64 ? 3.443 -12.977 -17.016 1 95.06 64 ILE B O 1
ATOM 1812 N N . GLU B 1 65 ? 3.33 -10.75 -17.188 1 94.12 65 GLU B N 1
ATOM 1813 C CA . GLU B 1 65 ? 2.66 -10.789 -18.484 1 94.12 65 GLU B CA 1
ATOM 1814 C C . GLU B 1 65 ? 3.566 -11.391 -19.562 1 94.12 65 GLU B C 1
ATOM 1816 O O . GLU B 1 65 ? 3.086 -12.016 -20.5 1 94.12 65 GLU B O 1
ATOM 1821 N N . LYS B 1 66 ? 4.789 -11.25 -19.344 1 94.19 66 LYS B N 1
ATOM 1822 C CA . LYS B 1 66 ? 5.734 -11.664 -20.375 1 94.19 66 LYS B CA 1
ATOM 1823 C C . LYS B 1 66 ? 6.387 -13 -20.016 1 94.19 66 LYS B C 1
ATOM 1825 O O . LYS B 1 66 ? 7.395 -13.383 -20.609 1 94.19 66 LYS B O 1
ATOM 1830 N N . SER B 1 67 ? 5.859 -13.672 -19.062 1 96.38 67 SER B N 1
ATOM 1831 C CA . SER B 1 67 ? 6.344 -15 -18.703 1 96.38 67 SER B CA 1
ATOM 1832 C C . SER B 1 67 ? 5.441 -16.094 -19.266 1 96.38 67 SER B C 1
ATOM 1834 O O . SER B 1 67 ? 4.215 -15.977 -19.219 1 96.38 67 SER B O 1
ATOM 1836 N N . ARG B 1 68 ? 6.082 -17.141 -19.734 1 96.5 68 ARG B N 1
ATOM 1837 C CA . ARG B 1 68 ? 5.34 -18.25 -20.312 1 96.5 68 ARG B CA 1
ATOM 1838 C C . ARG B 1 68 ? 4.555 -19 -19.234 1 96.5 68 ARG B C 1
ATOM 1840 O O . ARG B 1 68 ? 3.453 -19.484 -19.5 1 96.5 68 ARG B O 1
ATOM 1847 N N . SER B 1 69 ? 5.16 -19.125 -18.125 1 97.81 69 SER B N 1
ATOM 1848 C CA . SER B 1 69 ? 4.547 -19.812 -17 1 97.81 69 SER B CA 1
ATOM 1849 C C . SER B 1 69 ? 4.934 -19.172 -15.672 1 97.81 69 SER B C 1
ATOM 1851 O O . SER B 1 69 ? 5.855 -18.359 -15.617 1 97.81 69 SER B O 1
ATOM 1853 N N . SER B 1 70 ? 4.117 -19.453 -14.648 1 98.06 70 SER B N 1
ATOM 1854 C CA . SER B 1 70 ? 4.434 -19.016 -13.297 1 98.06 70 SER B CA 1
ATOM 1855 C C . SER B 1 70 ? 4.488 -20.203 -12.336 1 98.06 70 SER B C 1
ATOM 1857 O O . SER B 1 70 ? 3.633 -21.094 -12.383 1 98.06 70 SER B O 1
ATOM 1859 N N . ILE B 1 71 ? 5.527 -20.234 -11.57 1 98.44 71 ILE B N 1
ATOM 1860 C CA . ILE B 1 71 ? 5.594 -21.156 -10.438 1 98.44 71 ILE B CA 1
ATOM 1861 C C . ILE B 1 71 ? 5.32 -20.391 -9.141 1 98.44 71 ILE B C 1
ATOM 1863 O O . ILE B 1 71 ? 5.988 -19.406 -8.844 1 98.44 71 ILE B O 1
ATOM 1867 N N . ILE B 1 72 ? 4.348 -20.859 -8.398 1 98.5 72 ILE B N 1
ATOM 1868 C CA . ILE B 1 72 ? 3.992 -20.203 -7.141 1 98.5 72 ILE B CA 1
ATOM 1869 C C . ILE B 1 72 ? 4.355 -21.109 -5.969 1 98.5 72 ILE B C 1
ATOM 1871 O O . ILE B 1 72 ? 3.854 -22.234 -5.863 1 98.5 72 ILE B O 1
ATOM 1875 N N . VAL B 1 73 ? 5.219 -20.641 -5.102 1 98.31 73 VAL B N 1
ATOM 1876 C CA . VAL B 1 73 ? 5.582 -21.391 -3.898 1 98.31 73 VAL B CA 1
ATOM 1877 C C . VAL B 1 73 ? 4.719 -20.922 -2.725 1 98.31 73 VAL B C 1
ATOM 1879 O O . VAL B 1 73 ? 5.027 -19.922 -2.08 1 98.31 73 VAL B O 1
ATOM 1882 N N . PHE B 1 74 ? 3.615 -21.641 -2.453 1 98.44 74 PHE B N 1
ATOM 1883 C CA . PHE B 1 74 ? 2.775 -21.344 -1.3 1 98.44 74 PHE B CA 1
ATOM 1884 C C . PHE B 1 74 ? 3.434 -21.828 -0.012 1 98.44 74 PHE B C 1
ATOM 1886 O O . PHE B 1 74 ? 3.609 -23.031 0.191 1 98.44 74 PHE B O 1
ATOM 1893 N N . SER B 1 75 ? 3.85 -20.891 0.778 1 98.19 75 SER B N 1
ATOM 1894 C CA . SER B 1 75 ? 4.414 -21.203 2.088 1 98.19 75 SER B CA 1
ATOM 1895 C C . SER B 1 75 ? 3.52 -20.672 3.209 1 98.19 75 SER B C 1
ATOM 1897 O O . SER B 1 75 ? 2.48 -20.062 2.949 1 98.19 75 SER B O 1
ATOM 1899 N N . LYS B 1 76 ? 3.908 -20.859 4.379 1 97.19 76 LYS B N 1
ATOM 1900 C CA . LYS B 1 76 ? 3.062 -20.656 5.551 1 97.19 76 LYS B CA 1
ATOM 1901 C C . LYS B 1 76 ? 2.562 -19.219 5.621 1 97.19 76 LYS B C 1
ATOM 1903 O O . LYS B 1 76 ? 1.391 -18.984 5.918 1 97.19 76 LYS B O 1
ATOM 1908 N N . THR B 1 77 ? 3.408 -18.266 5.367 1 97.75 77 THR B N 1
ATOM 1909 C CA . THR B 1 77 ? 3.006 -16.875 5.543 1 97.75 77 THR B CA 1
ATOM 1910 C C . THR B 1 77 ? 2.861 -16.188 4.191 1 97.75 77 THR B C 1
ATOM 1912 O O . THR B 1 77 ? 2.945 -14.953 4.109 1 97.75 77 THR B O 1
ATOM 1915 N N . TYR B 1 78 ? 2.637 -16.984 3.057 1 97.75 78 TYR B N 1
ATOM 1916 C CA . TYR B 1 78 ? 2.471 -16.438 1.717 1 97.75 78 TYR B CA 1
ATOM 1917 C C . TYR B 1 78 ? 1.366 -15.391 1.693 1 97.75 78 TYR B C 1
ATOM 1919 O O . TYR B 1 78 ? 1.562 -14.289 1.177 1 97.75 78 TYR B O 1
ATOM 1927 N N . ALA B 1 79 ? 0.243 -15.641 2.4 1 98.44 79 ALA B N 1
ATOM 1928 C CA . ALA B 1 79 ? -0.943 -14.789 2.33 1 98.44 79 ALA B CA 1
ATOM 1929 C C . ALA B 1 79 ? -0.826 -13.609 3.287 1 98.44 79 ALA B C 1
ATOM 1931 O O . ALA B 1 79 ? -1.662 -12.695 3.266 1 98.44 79 ALA B O 1
ATOM 1932 N N . ASP B 1 80 ? 0.25 -13.648 4.102 1 97.38 80 ASP B N 1
ATOM 1933 C CA . ASP B 1 80 ? 0.495 -12.5 4.965 1 97.38 80 ASP B CA 1
ATOM 1934 C C . ASP B 1 80 ? 0.998 -11.305 4.152 1 97.38 80 ASP B C 1
ATOM 1936 O O . ASP B 1 80 ? 0.997 -10.172 4.641 1 97.38 80 ASP B O 1
ATOM 1940 N N . SER B 1 81 ? 1.442 -11.617 2.992 1 95.06 81 SER B N 1
ATOM 1941 C CA . SER B 1 81 ? 2.01 -10.578 2.146 1 95.06 81 SER B CA 1
ATOM 1942 C C . SER B 1 81 ? 0.994 -10.086 1.119 1 95.06 81 SER B C 1
ATOM 1944 O O . SER B 1 81 ? 0.641 -10.812 0.19 1 95.06 81 SER B O 1
ATOM 1946 N N . ARG B 1 82 ? 0.565 -8.805 1.292 1 92.62 82 ARG B N 1
ATOM 1947 C CA . ARG B 1 82 ? -0.353 -8.234 0.312 1 92.62 82 ARG B CA 1
ATOM 1948 C C . ARG B 1 82 ? 0.284 -8.188 -1.072 1 92.62 82 ARG B C 1
ATOM 1950 O O . ARG B 1 82 ? -0.403 -8.344 -2.084 1 92.62 82 ARG B O 1
ATOM 1957 N N . TRP B 1 83 ? 1.53 -8.039 -1.132 1 90.12 83 TRP B N 1
ATOM 1958 C CA . TRP B 1 83 ? 2.295 -8.023 -2.373 1 90.12 83 TRP B CA 1
ATOM 1959 C C . TRP B 1 83 ? 2.201 -9.367 -3.09 1 90.12 83 TRP B C 1
ATOM 1961 O O . TRP B 1 83 ? 1.885 -9.422 -4.281 1 90.12 83 TRP B O 1
ATOM 1971 N N . CYS B 1 84 ? 2.404 -10.422 -2.393 1 94.12 84 CYS B N 1
ATOM 1972 C CA . CYS B 1 84 ? 2.293 -11.758 -2.957 1 94.12 84 CYS B CA 1
ATOM 1973 C C . CYS B 1 84 ? 0.887 -12.016 -3.488 1 94.12 84 CYS B C 1
ATOM 1975 O O . CYS B 1 84 ? 0.72 -12.578 -4.57 1 94.12 84 CYS B O 1
ATOM 1977 N N . LEU B 1 85 ? -0.011 -11.539 -2.699 1 96.75 85 LEU B N 1
ATOM 1978 C CA . LEU B 1 85 ? -1.403 -11.734 -3.086 1 96.75 85 LEU B CA 1
ATOM 1979 C C . LEU B 1 85 ? -1.735 -10.953 -4.348 1 96.75 85 LEU B C 1
ATOM 1981 O O . LEU B 1 85 ? -2.473 -11.438 -5.211 1 96.75 85 LEU B O 1
ATOM 1985 N N . ASP B 1 86 ? -1.201 -9.75 -4.48 1 93.5 86 ASP B N 1
ATOM 1986 C CA . ASP B 1 86 ? -1.385 -8.961 -5.695 1 93.5 86 ASP B CA 1
ATOM 1987 C C . ASP B 1 86 ? -0.771 -9.664 -6.902 1 93.5 86 ASP B C 1
ATOM 1989 O O . ASP B 1 86 ? -1.371 -9.695 -7.98 1 93.5 86 ASP B O 1
ATOM 1993 N N . GLU B 1 87 ? 0.392 -10.188 -6.688 1 93.69 87 GLU B N 1
ATOM 1994 C CA . GLU B 1 87 ? 1.042 -10.953 -7.75 1 93.69 87 GLU B CA 1
ATOM 1995 C C . GLU B 1 87 ? 0.192 -12.148 -8.164 1 93.69 87 GLU B C 1
ATOM 1997 O O . GLU B 1 87 ? 0.011 -12.398 -9.359 1 93.69 87 GLU B O 1
ATOM 2002 N N . LEU B 1 88 ? -0.268 -12.836 -7.211 1 97.38 88 LEU B N 1
ATOM 2003 C CA . LEU B 1 88 ? -1.07 -14.023 -7.473 1 97.38 88 LEU B CA 1
ATOM 2004 C C . LEU B 1 88 ? -2.314 -13.68 -8.281 1 97.38 88 LEU B C 1
ATOM 2006 O O . LEU B 1 88 ? -2.648 -14.367 -9.25 1 97.38 88 LEU B O 1
ATOM 2010 N N . ALA B 1 89 ? -2.973 -12.641 -7.867 1 97.38 89 ALA B N 1
ATOM 2011 C CA . ALA B 1 89 ? -4.172 -12.211 -8.586 1 97.38 89 ALA B CA 1
ATOM 2012 C C . ALA B 1 89 ? -3.854 -11.906 -10.047 1 97.38 89 ALA B C 1
ATOM 2014 O O . ALA B 1 89 ? -4.602 -12.297 -10.945 1 97.38 89 ALA B O 1
ATOM 2015 N N . LYS B 1 90 ? -2.787 -11.258 -10.273 1 95.94 90 LYS B N 1
ATOM 2016 C CA . LYS B 1 90 ? -2.377 -10.93 -11.633 1 95.94 90 LYS B CA 1
ATOM 2017 C C . LYS B 1 90 ? -2.023 -12.188 -12.422 1 95.94 90 LYS B C 1
ATOM 2019 O O . LYS B 1 90 ? -2.365 -12.305 -13.594 1 95.94 90 LYS B O 1
ATOM 2024 N N . ILE B 1 91 ? -1.328 -13.07 -11.797 1 97.75 91 ILE B N 1
ATOM 2025 C CA . ILE B 1 91 ? -0.947 -14.336 -12.422 1 97.75 91 ILE B CA 1
ATOM 2026 C C . ILE B 1 91 ? -2.199 -15.086 -12.875 1 97.75 91 ILE B C 1
ATOM 2028 O O . ILE B 1 91 ? -2.26 -15.578 -14.008 1 97.75 91 ILE B O 1
ATOM 2032 N N . MET B 1 92 ? -3.166 -15.141 -12.023 1 98.06 92 MET B N 1
ATOM 2033 C CA . MET B 1 92 ? -4.395 -15.859 -12.359 1 98.06 92 MET B CA 1
ATOM 2034 C C . MET B 1 92 ? -5.152 -15.156 -13.477 1 98.06 92 MET B C 1
ATOM 2036 O O . MET B 1 92 ? -5.773 -15.805 -14.32 1 98.06 92 MET B O 1
ATOM 2040 N N . GLU B 1 93 ? -5.121 -13.883 -13.453 1 96.81 93 GLU B N 1
ATOM 2041 C CA . GLU B 1 93 ? -5.711 -13.125 -14.547 1 96.81 93 GLU B CA 1
ATOM 2042 C C . GLU B 1 93 ? -5.055 -13.477 -15.883 1 96.81 93 GLU B C 1
ATOM 2044 O O . GLU B 1 93 ? -5.738 -13.711 -16.875 1 96.81 93 GLU B O 1
ATOM 2049 N N . CYS B 1 94 ? -3.762 -13.539 -15.875 1 95.88 94 CYS B N 1
ATOM 2050 C CA . CYS B 1 94 ? -3.008 -13.836 -17.094 1 95.88 94 CYS B CA 1
ATOM 2051 C C . CYS B 1 94 ? -3.246 -15.273 -17.547 1 95.88 94 CYS B C 1
ATOM 2053 O O . CYS B 1 94 ? -3.258 -15.555 -18.734 1 95.88 94 CYS B O 1
ATOM 2055 N N . ARG B 1 95 ? -3.385 -16.125 -16.594 1 96.94 95 ARG B N 1
ATOM 2056 C CA . ARG B 1 95 ? -3.74 -17.5 -16.938 1 96.94 95 ARG B CA 1
ATOM 2057 C C . ARG B 1 95 ? -5.035 -17.562 -17.734 1 96.94 95 ARG B C 1
ATOM 2059 O O . ARG B 1 95 ? -5.121 -18.266 -18.734 1 96.94 95 ARG B O 1
ATOM 2066 N N . GLN B 1 96 ? -5.957 -16.844 -17.344 1 95.19 96 GLN B N 1
ATOM 2067 C CA . GLN B 1 96 ? -7.266 -16.828 -17.984 1 95.19 96 GLN B CA 1
ATOM 2068 C C . GLN B 1 96 ? -7.215 -16.125 -19.328 1 95.19 96 GLN B C 1
ATOM 2070 O O . GLN B 1 96 ? -7.781 -16.594 -20.312 1 95.19 96 GLN B O 1
ATOM 2075 N N . GLU B 1 97 ? -6.477 -15.102 -19.391 1 93.88 97 GLU B N 1
ATOM 2076 C CA . GLU B 1 97 ? -6.484 -14.242 -20.578 1 93.88 97 GLU B CA 1
ATOM 2077 C C . GLU B 1 97 ? -5.52 -14.758 -21.641 1 93.88 97 GLU B C 1
ATOM 2079 O O . GLU B 1 97 ? -5.82 -14.703 -22.844 1 93.88 97 GLU B O 1
ATOM 2084 N N . TYR B 1 98 ? -4.391 -15.234 -21.203 1 91.81 98 TYR B N 1
ATOM 2085 C CA . TYR B 1 98 ? -3.334 -15.555 -22.172 1 91.81 98 TYR B CA 1
ATOM 2086 C C . TYR B 1 98 ? -2.99 -17.031 -22.125 1 91.81 98 TYR B C 1
ATOM 2088 O O . TYR B 1 98 ? -2.027 -17.469 -22.75 1 91.81 98 TYR B O 1
ATOM 2096 N N . ARG B 1 99 ? -3.623 -17.766 -21.297 1 92 99 ARG B N 1
ATOM 2097 C CA . ARG B 1 99 ? -3.457 -19.203 -21.172 1 92 99 ARG B CA 1
ATOM 2098 C C . ARG B 1 99 ? -2.061 -19.562 -20.672 1 92 99 ARG B C 1
ATOM 2100 O O . ARG B 1 99 ? -1.47 -20.547 -21.094 1 92 99 ARG B O 1
ATOM 2107 N N . GLN B 1 100 ? -1.516 -18.656 -19.906 1 95.94 100 GLN B N 1
ATOM 2108 C CA . GLN B 1 100 ? -0.243 -18.953 -19.25 1 95.94 100 GLN B CA 1
ATOM 2109 C C . GLN B 1 100 ? -0.385 -20.094 -18.266 1 95.94 100 GLN B C 1
ATOM 2111 O O . GLN B 1 100 ? -1.398 -20.203 -17.562 1 95.94 100 GLN B O 1
ATOM 2116 N N . LYS B 1 101 ? 0.668 -20.938 -18.203 1 96.94 101 LYS B N 1
ATOM 2117 C CA . LYS B 1 101 ? 0.627 -22.062 -17.266 1 96.94 101 LYS B CA 1
ATOM 2118 C C . LYS B 1 101 ? 0.955 -21.609 -15.844 1 96.94 101 LYS B C 1
ATOM 2120 O O . LYS B 1 101 ? 1.846 -20.797 -15.641 1 96.94 101 LYS B O 1
ATOM 2125 N N . VAL B 1 102 ? 0.184 -22.125 -14.883 1 98.19 102 VAL B N 1
ATOM 2126 C CA . VAL B 1 102 ? 0.435 -21.859 -13.469 1 98.19 102 VAL B CA 1
ATOM 2127 C C . VAL B 1 102 ? 0.736 -23.172 -12.734 1 98.19 102 VAL B C 1
ATOM 2129 O O . VAL B 1 102 ? -0.033 -24.125 -12.828 1 98.19 102 VAL B O 1
ATOM 2132 N N . LEU B 1 103 ? 1.851 -23.172 -12.047 1 98 103 LEU B N 1
ATOM 2133 C CA . LEU B 1 103 ? 2.338 -24.375 -11.375 1 98 103 LEU B CA 1
ATOM 2134 C C . LEU B 1 103 ? 2.545 -24.125 -9.891 1 98 103 LEU B C 1
ATOM 2136 O O . LEU B 1 103 ? 3.604 -23.641 -9.477 1 98 103 LEU B O 1
ATOM 2140 N N . PRO B 1 104 ? 1.605 -24.531 -9.055 1 98.38 104 PRO B N 1
ATOM 2141 C CA . PRO B 1 104 ? 1.757 -24.328 -7.613 1 98.38 104 PRO B CA 1
ATOM 2142 C C . PRO B 1 104 ? 2.658 -25.359 -6.953 1 98.38 104 PRO B C 1
ATOM 2144 O O . PRO B 1 104 ? 2.645 -26.531 -7.348 1 98.38 104 PRO B O 1
ATOM 2147 N N . ILE B 1 105 ? 3.459 -24.922 -6.086 1 98.25 105 ILE B N 1
ATOM 2148 C CA . ILE B 1 105 ? 4.191 -25.75 -5.145 1 98.25 105 ILE B CA 1
ATOM 2149 C C . ILE B 1 105 ? 3.719 -25.469 -3.721 1 98.25 105 ILE B C 1
ATOM 2151 O O . ILE B 1 105 ? 3.77 -24.312 -3.264 1 98.25 105 ILE B O 1
ATOM 2155 N N . PHE B 1 106 ? 3.236 -26.453 -3.031 1 97.94 106 PHE B N 1
ATOM 2156 C CA . PHE B 1 106 ? 2.775 -26.312 -1.656 1 97.94 106 PHE B CA 1
ATOM 2157 C C . PHE B 1 106 ? 3.875 -26.688 -0.673 1 97.94 106 PHE B C 1
ATOM 2159 O O . PHE B 1 106 ? 4.086 -27.875 -0.4 1 97.94 106 PHE B O 1
ATOM 2166 N N . TYR B 1 107 ? 4.602 -25.672 -0.206 1 97.69 107 TYR B N 1
ATOM 2167 C CA . TYR B 1 107 ? 5.762 -25.844 0.662 1 97.69 107 TYR B CA 1
ATOM 2168 C C . TYR B 1 107 ? 5.344 -25.891 2.127 1 97.69 107 TYR B C 1
ATOM 2170 O O . TYR B 1 107 ? 5.285 -24.859 2.797 1 97.69 107 TYR B O 1
ATOM 2178 N N . HIS B 1 108 ? 5.02 -27.094 2.695 1 96.38 108 HIS B N 1
ATOM 2179 C CA . HIS B 1 108 ? 4.551 -27.344 4.055 1 96.38 108 HIS B CA 1
ATOM 2180 C C . HIS B 1 108 ? 3.195 -26.688 4.297 1 96.38 108 HIS B C 1
ATOM 2182 O O . HIS B 1 108 ? 2.957 -26.125 5.371 1 96.38 108 HIS B O 1
ATOM 2188 N N . VAL B 1 109 ? 2.398 -26.656 3.268 1 96.56 109 VAL B N 1
ATOM 2189 C CA . VAL B 1 109 ? 1.055 -26.078 3.309 1 96.56 109 VAL B CA 1
ATOM 2190 C C . VAL B 1 109 ? 0.059 -27.062 2.695 1 96.56 109 VAL B C 1
ATOM 2192 O O . VAL B 1 109 ? 0.36 -27.719 1.696 1 96.56 109 VAL B O 1
ATOM 2195 N N . ASP B 1 110 ? -1.045 -27.203 3.279 1 95.75 110 ASP B N 1
ATOM 2196 C CA . ASP B 1 110 ? -2.135 -27.984 2.711 1 95.75 110 ASP B CA 1
ATOM 2197 C C . ASP B 1 110 ? -2.855 -27.219 1.61 1 95.75 110 ASP B C 1
ATOM 2199 O O . ASP B 1 110 ? -3.35 -26.109 1.844 1 95.75 110 ASP B O 1
ATOM 2203 N N . PRO B 1 111 ? -2.941 -27.75 0.444 1 96.62 111 PRO B N 1
ATOM 2204 C CA . PRO B 1 111 ? -3.65 -27.062 -0.639 1 96.62 111 PRO B CA 1
ATOM 2205 C C . PRO B 1 111 ? -5.07 -26.656 -0.249 1 96.62 111 PRO B C 1
ATOM 2207 O O . PRO B 1 111 ? -5.586 -25.656 -0.748 1 96.62 111 PRO B O 1
ATOM 2210 N N . SER B 1 112 ? -5.691 -27.375 0.615 1 97.38 112 SER B N 1
ATOM 2211 C CA . SER B 1 112 ? -7.047 -27.047 1.038 1 97.38 112 SER B CA 1
ATOM 2212 C C . SER B 1 112 ? -7.082 -25.719 1.802 1 97.38 112 SER B C 1
ATOM 2214 O O . SER B 1 112 ? -8.047 -24.969 1.695 1 97.38 112 SER B O 1
ATOM 2216 N N . ASP B 1 113 ? -6.02 -25.469 2.594 1 97.81 113 ASP B N 1
ATOM 2217 C CA . ASP B 1 113 ? -5.922 -24.203 3.301 1 97.81 113 ASP B CA 1
ATOM 2218 C C . ASP B 1 113 ? -5.82 -23.031 2.32 1 97.81 113 ASP B C 1
ATOM 2220 O O . ASP B 1 113 ? -6.359 -21.953 2.576 1 97.81 113 ASP B O 1
ATOM 2224 N N . VAL B 1 114 ? -5.129 -23.266 1.205 1 98.38 114 VAL B N 1
ATOM 2225 C CA . VAL B 1 114 ? -4.992 -22.234 0.177 1 98.38 114 VAL B CA 1
ATOM 2226 C C . VAL B 1 114 ? -6.34 -22.016 -0.512 1 98.38 114 VAL B C 1
ATOM 2228 O O . VAL B 1 114 ? -6.832 -20.891 -0.574 1 98.38 114 VAL B O 1
ATOM 2231 N N . ARG B 1 115 ? -6.996 -23.109 -0.927 1 98 115 ARG B N 1
ATOM 2232 C CA . ARG B 1 115 ? -8.234 -23.078 -1.704 1 98 115 ARG B CA 1
ATOM 2233 C C . ARG B 1 115 ? -9.367 -22.453 -0.903 1 98 115 ARG B C 1
ATOM 2235 O O . ARG B 1 115 ? -10.133 -21.641 -1.429 1 98 115 ARG B O 1
ATOM 2242 N N . LYS B 1 116 ? -9.422 -22.75 0.396 1 98.31 116 LYS B N 1
ATOM 2243 C CA . LYS B 1 116 ? -10.555 -22.344 1.219 1 98.31 116 LYS B CA 1
ATOM 2244 C C . LYS B 1 116 ? -10.172 -21.188 2.137 1 98.31 116 LYS B C 1
ATOM 2246 O O . LYS B 1 116 ? -11.016 -20.656 2.867 1 98.31 116 LYS B O 1
ATOM 2251 N N . GLN B 1 117 ? -8.898 -20.812 2.092 1 98.44 117 GLN B N 1
ATOM 2252 C CA . GLN B 1 117 ? -8.367 -19.766 2.967 1 98.44 117 GLN B CA 1
ATOM 2253 C C . GLN B 1 117 ? -8.672 -20.062 4.43 1 98.44 117 GLN B C 1
ATOM 2255 O O . GLN B 1 117 ? -9.242 -19.234 5.137 1 98.44 117 GLN B O 1
ATOM 2260 N N . THR B 1 118 ? -8.305 -21.281 4.816 1 98.19 118 THR B N 1
ATOM 2261 C CA . THR B 1 118 ? -8.383 -21.719 6.203 1 98.19 118 THR B CA 1
ATOM 2262 C C . THR B 1 118 ? -6.988 -21.844 6.809 1 98.19 118 THR B C 1
ATOM 2264 O O . THR B 1 118 ? -5.988 -21.578 6.145 1 98.19 118 THR B O 1
ATOM 2267 N N . GLY B 1 119 ? -6.945 -22.156 8.109 1 97.25 119 GLY B N 1
ATOM 22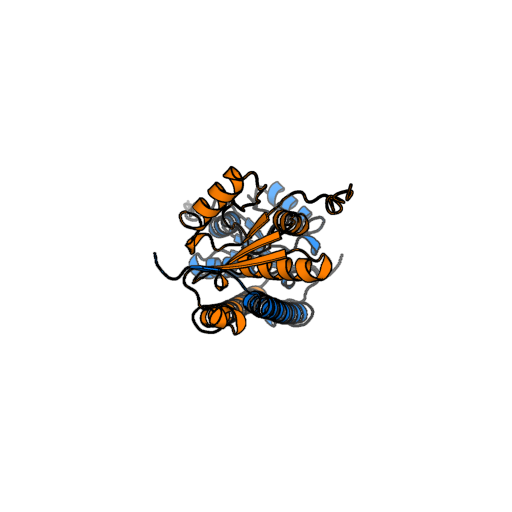68 C CA . GLY B 1 119 ? -5.641 -22.234 8.75 1 97.25 119 GLY B CA 1
ATOM 2269 C C . GLY B 1 119 ? -4.879 -20.922 8.703 1 97.25 119 GLY B C 1
ATOM 2270 O O . GLY B 1 119 ? -5.445 -19.859 8.977 1 97.25 119 GLY B O 1
ATOM 2271 N N . ARG B 1 120 ? -3.562 -20.984 8.336 1 97.44 120 ARG B N 1
ATOM 2272 C CA . ARG B 1 120 ? -2.717 -19.797 8.297 1 97.44 120 ARG B CA 1
ATOM 2273 C C . ARG B 1 120 ? -3.211 -18.812 7.238 1 97.44 120 ARG B C 1
ATOM 2275 O O . ARG B 1 120 ? -3.094 -17.594 7.41 1 97.44 120 ARG B O 1
ATOM 2282 N N . PHE B 1 121 ? -3.775 -19.328 6.207 1 98.31 121 PHE B N 1
ATOM 2283 C CA . PHE B 1 121 ? -4.301 -18.453 5.156 1 98.31 121 PHE B CA 1
ATOM 2284 C C . PHE B 1 121 ? -5.543 -17.719 5.637 1 98.31 121 PHE B C 1
ATOM 2286 O O . PHE B 1 121 ? -5.73 -16.547 5.316 1 98.31 121 PHE B O 1
ATOM 2293 N N . GLY B 1 122 ? -6.355 -18.391 6.391 1 98.25 122 GLY B N 1
ATOM 2294 C CA . GLY B 1 122 ? -7.48 -17.703 7.004 1 98.25 122 GLY B CA 1
ATOM 2295 C C . GLY B 1 122 ? -7.062 -16.656 8.008 1 98.25 122 GLY B C 1
ATOM 2296 O O . GLY B 1 122 ? -7.629 -15.562 8.039 1 98.25 122 GLY B O 1
ATOM 2297 N N . GLU B 1 123 ? -6.109 -17 8.797 1 98.56 123 GLU B N 1
ATOM 2298 C CA . GLU B 1 123 ? -5.582 -16.062 9.781 1 98.56 123 GLU B CA 1
ATOM 2299 C C . GLU B 1 123 ? -5.023 -14.805 9.117 1 98.56 123 GLU B C 1
ATOM 2301 O O . GLU B 1 123 ? -5.168 -13.695 9.633 1 98.56 123 GLU B O 1
ATOM 2306 N N . ALA B 1 124 ? -4.391 -14.992 8.016 1 98.44 124 ALA B N 1
ATOM 2307 C CA . ALA B 1 124 ? -3.83 -13.867 7.273 1 98.44 124 ALA B CA 1
ATOM 2308 C C . ALA B 1 124 ? -4.918 -12.875 6.875 1 98.44 124 ALA B C 1
ATOM 2310 O O . ALA B 1 124 ? -4.742 -11.664 7.023 1 98.44 124 ALA B O 1
ATOM 2311 N N . PHE B 1 125 ? -6.035 -13.312 6.406 1 98.44 125 PHE B N 1
ATOM 2312 C CA . PHE B 1 125 ? -7.105 -12.43 5.953 1 98.44 125 PHE B CA 1
ATOM 2313 C C . PHE B 1 125 ? -7.758 -11.719 7.137 1 98.44 125 PHE B C 1
ATOM 2315 O O . PHE B 1 125 ? -8.172 -10.57 7.02 1 98.44 125 PHE B O 1
ATOM 2322 N N . THR B 1 126 ? -7.832 -12.453 8.266 1 98.38 126 THR B N 1
ATOM 2323 C CA . THR B 1 126 ? -8.297 -11.797 9.484 1 98.38 126 THR B CA 1
ATOM 2324 C C . THR B 1 126 ? -7.379 -10.633 9.852 1 98.38 126 THR B C 1
ATOM 2326 O O . THR B 1 126 ? -7.852 -9.539 10.172 1 98.38 126 THR B O 1
ATOM 2329 N N . ARG B 1 127 ? -6.156 -10.891 9.766 1 98.19 127 ARG B N 1
ATOM 2330 C CA . ARG B 1 127 ? -5.184 -9.852 10.094 1 98.19 127 ARG B CA 1
ATOM 2331 C C . ARG B 1 127 ? -5.27 -8.695 9.102 1 98.19 127 ARG B C 1
ATOM 2333 O O . ARG B 1 127 ? -5.211 -7.527 9.5 1 98.19 127 ARG B O 1
ATOM 2340 N N . HIS B 1 128 ? -5.445 -8.992 7.816 1 97.94 128 HIS B N 1
ATOM 2341 C CA . HIS B 1 128 ? -5.594 -7.941 6.816 1 97.94 128 HIS B CA 1
ATOM 2342 C C . HIS B 1 128 ? -6.816 -7.078 7.105 1 97.94 128 HIS B C 1
ATOM 2344 O O . HIS B 1 128 ? -6.758 -5.852 6.984 1 97.94 128 HIS B O 1
ATOM 2350 N N . GLU B 1 129 ? -7.859 -7.723 7.457 1 98.06 129 GLU B N 1
ATOM 2351 C CA . GLU B 1 129 ? -9.094 -7.004 7.75 1 98.06 129 GLU B CA 1
ATOM 2352 C C . GLU B 1 129 ? -8.93 -6.105 8.977 1 98.06 129 GLU B C 1
ATOM 2354 O O . GLU B 1 129 ? -9.336 -4.941 8.953 1 98.06 129 GLU B O 1
ATOM 2359 N N . GLU B 1 130 ? -8.359 -6.625 9.992 1 98.25 130 GLU B N 1
ATOM 2360 C CA . GLU B 1 130 ? -8.141 -5.859 11.211 1 98.25 130 GLU B CA 1
ATOM 2361 C C . GLU B 1 130 ? -7.199 -4.68 10.961 1 98.25 130 GLU B C 1
ATOM 2363 O O . GLU B 1 130 ? -7.457 -3.568 11.43 1 98.25 130 GLU B O 1
ATOM 2368 N N . ASN B 1 131 ? -6.137 -4.973 10.32 1 97.56 131 ASN B N 1
ATOM 2369 C CA . ASN B 1 131 ? -5.18 -3.922 10 1 97.56 131 ASN B CA 1
ATOM 2370 C C . ASN B 1 131 ? -5.824 -2.801 9.195 1 97.56 131 ASN B C 1
ATOM 2372 O O . ASN B 1 131 ? -5.547 -1.623 9.43 1 97.56 131 ASN B O 1
ATOM 2376 N N . TRP B 1 132 ? -6.672 -3.156 8.258 1 97.62 132 TRP B N 1
ATOM 2377 C CA . TRP B 1 132 ? -7.371 -2.172 7.438 1 97.62 132 TRP B CA 1
ATOM 2378 C C . TRP B 1 132 ? -8.312 -1.323 8.289 1 97.62 132 TRP B C 1
ATOM 2380 O O . TRP B 1 132 ? -8.336 -0.097 8.156 1 97.62 132 TRP B O 1
ATOM 2390 N N . LYS B 1 133 ? -9.055 -1.948 9.148 1 97.94 133 LYS B N 1
ATOM 2391 C CA . LYS B 1 133 ? -9.961 -1.229 10.031 1 97.94 133 LYS B CA 1
ATOM 2392 C C . LYS B 1 133 ? -9.211 -0.229 10.906 1 97.94 133 LYS B C 1
ATOM 2394 O O . LYS B 1 133 ? -9.648 0.915 11.062 1 97.94 133 LYS B O 1
ATOM 2399 N N . ASN B 1 134 ? -8.125 -0.664 11.469 1 98.06 134 ASN B N 1
ATOM 2400 C CA . ASN B 1 134 ? -7.312 0.205 12.312 1 98.06 134 ASN B CA 1
ATOM 2401 C C . ASN B 1 134 ? -6.75 1.385 11.523 1 98.06 134 ASN B C 1
ATOM 2403 O O . ASN B 1 134 ? -6.707 2.508 12.031 1 98.06 134 ASN B O 1
ATOM 2407 N N . LYS B 1 135 ? -6.359 1.104 10.344 1 96.56 135 LYS B N 1
ATOM 2408 C CA . LYS B 1 135 ? -5.809 2.143 9.477 1 96.56 135 LYS B CA 1
ATOM 2409 C C . LYS B 1 135 ? -6.859 3.201 9.156 1 96.56 135 LYS B C 1
ATOM 2411 O O . LYS B 1 135 ? -6.605 4.398 9.289 1 96.56 135 LYS B O 1
ATOM 2416 N N . VAL B 1 136 ? -8.008 2.76 8.742 1 98.19 136 VAL B N 1
ATOM 2417 C CA . VAL B 1 136 ? -9.102 3.662 8.398 1 98.19 136 VAL B CA 1
ATOM 2418 C C . VAL B 1 136 ? -9.477 4.508 9.617 1 98.19 136 VAL B C 1
ATOM 2420 O O . VAL B 1 136 ? -9.695 5.719 9.492 1 98.19 136 VAL B O 1
ATOM 2423 N N . GLN B 1 137 ? -9.508 3.9 10.742 1 98.38 137 GLN B N 1
ATOM 2424 C CA . GLN B 1 137 ? -9.812 4.629 11.969 1 98.38 137 GLN B CA 1
ATOM 2425 C C . GLN B 1 137 ? -8.766 5.703 12.25 1 98.38 137 GLN B C 1
ATOM 2427 O O . GLN B 1 137 ? -9.109 6.824 12.633 1 98.38 137 GLN B O 1
ATOM 2432 N N . SER B 1 138 ? -7.555 5.34 12.094 1 98.12 138 SER B N 1
ATOM 2433 C CA . SER B 1 138 ? -6.48 6.301 12.328 1 98.12 138 SER B CA 1
ATOM 2434 C C . SER B 1 138 ? -6.578 7.48 11.359 1 98.12 138 SER B C 1
ATOM 2436 O O . SER B 1 138 ? -6.316 8.625 11.742 1 98.12 138 SER B O 1
ATOM 2438 N N . TRP B 1 139 ? -6.938 7.207 10.133 1 98.38 139 TRP B N 1
ATOM 2439 C CA . TRP B 1 139 ? -7.125 8.258 9.141 1 98.38 139 TRP B CA 1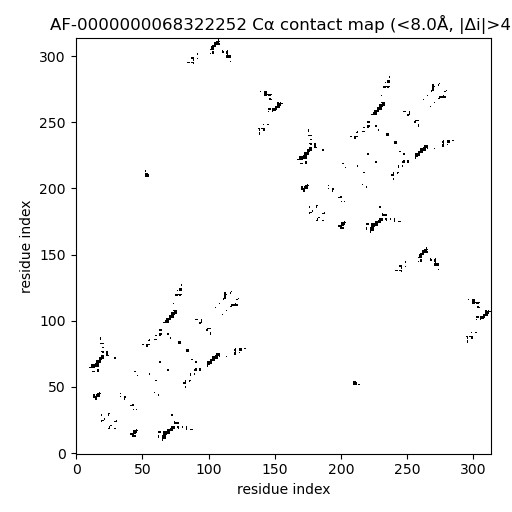
ATOM 2440 C C . TRP B 1 139 ? -8.25 9.203 9.562 1 98.38 139 TRP B C 1
ATOM 2442 O O . TRP B 1 139 ? -8.086 10.43 9.523 1 98.38 139 TRP B O 1
ATOM 2452 N N . ARG B 1 140 ? -9.305 8.617 9.922 1 98.62 140 ARG B N 1
ATOM 2453 C CA . ARG B 1 140 ? -10.469 9.406 10.305 1 98.62 140 ARG B CA 1
ATOM 2454 C C . ARG B 1 140 ? -10.172 10.266 11.523 1 98.62 140 ARG B C 1
ATOM 2456 O O . ARG B 1 140 ? -10.547 11.438 11.57 1 98.62 140 ARG B O 1
ATOM 2463 N N . GLU B 1 141 ? -9.508 9.695 12.469 1 98.56 141 GLU B N 1
ATOM 2464 C CA . GLU B 1 141 ? -9.133 10.438 13.664 1 98.56 141 GLU B CA 1
ATOM 2465 C C . GLU B 1 141 ? -8.203 11.602 13.32 1 98.56 141 GLU B C 1
ATOM 2467 O O . GLU B 1 141 ? -8.352 12.703 13.852 1 98.56 141 GLU B O 1
ATOM 2472 N N . ALA B 1 142 ? -7.27 11.344 12.469 1 98.62 142 ALA B N 1
ATOM 2473 C CA . ALA B 1 142 ? -6.328 12.383 12.055 1 98.62 142 ALA B CA 1
ATOM 2474 C C . ALA B 1 142 ? -7.051 13.531 11.352 1 98.62 142 ALA B C 1
ATOM 2476 O O . ALA B 1 142 ? -6.77 14.703 11.617 1 98.62 142 ALA B O 1
ATOM 2477 N N . LEU B 1 143 ? -7.953 13.172 10.461 1 98.75 143 LEU B N 1
ATOM 2478 C CA . LEU B 1 143 ? -8.727 14.188 9.758 1 98.75 143 LEU B CA 1
ATOM 2479 C C . LEU B 1 143 ? -9.57 15 10.734 1 98.75 143 LEU B C 1
ATOM 2481 O O . LEU B 1 143 ? -9.656 16.219 10.617 1 98.75 143 LEU B O 1
ATOM 2485 N N . THR B 1 144 ? -10.18 14.359 11.648 1 98.69 144 THR B N 1
ATOM 2486 C CA . THR B 1 144 ? -10.984 15.031 12.648 1 98.69 144 THR B CA 1
ATOM 2487 C C . THR B 1 144 ? -10.141 16.016 13.461 1 98.69 144 THR B C 1
ATOM 2489 O O . THR B 1 144 ? -10.516 17.172 13.625 1 98.69 144 THR B O 1
ATOM 2492 N N . GLU B 1 145 ? -9.016 15.562 13.898 1 98.19 145 GLU B N 1
ATOM 2493 C CA . GLU B 1 145 ? -8.125 16.406 14.688 1 98.19 145 GLU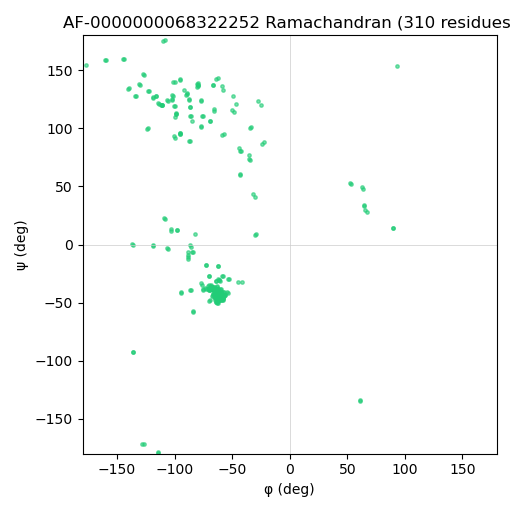 B CA 1
ATOM 2494 C C . GLU B 1 145 ? -7.645 17.609 13.867 1 98.19 145 GLU B C 1
ATOM 2496 O O . GLU B 1 145 ? -7.699 18.75 14.328 1 98.19 145 GLU B O 1
ATOM 2501 N N . ALA B 1 146 ? -7.195 17.312 12.672 1 98.12 146 ALA B N 1
ATOM 2502 C CA . ALA B 1 146 ? -6.676 18.375 11.82 1 98.12 146 ALA B CA 1
ATOM 2503 C C . ALA B 1 146 ? -7.773 19.375 11.461 1 98.12 146 ALA B C 1
ATOM 2505 O O . ALA B 1 146 ? -7.535 20.578 11.43 1 98.12 146 ALA B O 1
ATOM 2506 N N . GLY B 1 147 ? -8.961 18.797 11.148 1 97.19 147 GLY B N 1
ATOM 2507 C CA . GLY B 1 147 ? -10.094 19.641 10.805 1 97.19 147 GLY B CA 1
ATOM 2508 C C . GLY B 1 147 ? -10.531 20.547 11.945 1 97.19 147 GLY B C 1
ATOM 2509 O O . GLY B 1 147 ? -11.219 21.547 11.719 1 97.19 147 GLY B O 1
ATOM 2510 N N . ASN B 1 148 ? -10.133 20.219 13.172 1 96.62 148 ASN B N 1
ATOM 2511 C CA . ASN B 1 148 ? -10.484 21 14.352 1 96.62 148 ASN B CA 1
ATOM 2512 C C . ASN B 1 148 ? -9.477 22.109 14.617 1 96.62 148 ASN B C 1
ATOM 2514 O O . ASN B 1 148 ? -9.703 22.969 15.461 1 96.62 148 ASN B O 1
ATOM 2518 N N . ILE B 1 149 ? -8.383 22.094 13.953 1 95.25 149 ILE B N 1
ATOM 2519 C CA . ILE B 1 149 ? -7.363 23.125 14.117 1 95.25 149 ILE B CA 1
ATOM 2520 C C . ILE B 1 149 ? -7.742 24.359 13.305 1 95.25 149 ILE B C 1
ATOM 2522 O O . ILE B 1 149 ? -8.195 24.234 12.164 1 95.25 149 ILE B O 1
ATOM 2526 N N . SER B 1 150 ? -7.586 25.531 13.914 1 91.81 150 SER B N 1
ATOM 2527 C CA . SER B 1 150 ? -7.824 26.766 13.172 1 91.81 150 SER B CA 1
ATOM 2528 C C . SER B 1 150 ? -6.801 26.953 12.055 1 91.81 150 SER B C 1
ATOM 2530 O O . SER B 1 150 ? -5.598 26.812 12.281 1 91.81 150 SER B O 1
ATOM 2532 N N . GLY B 1 151 ? -7.277 26.922 10.852 1 91.94 151 GLY B N 1
ATOM 2533 C CA . GLY B 1 151 ? -6.391 27.062 9.711 1 91.94 151 GLY B CA 1
ATOM 2534 C C . GLY B 1 151 ? -6.801 28.156 8.75 1 91.94 151 GLY B C 1
ATOM 2535 O O . GLY B 1 151 ? -7.602 29.031 9.102 1 91.94 151 GLY B O 1
ATOM 2536 N N . TRP B 1 152 ? -6.199 28.266 7.645 1 92.88 152 TRP B N 1
ATOM 2537 C CA . TRP B 1 152 ? -6.469 29.266 6.617 1 92.88 152 TRP B CA 1
ATOM 2538 C C . TRP B 1 152 ? -7.414 28.719 5.559 1 92.88 152 TRP B C 1
ATOM 2540 O O . TRP B 1 152 ? -7.336 27.547 5.191 1 92.88 152 TRP B O 1
ATOM 2550 N N . HIS B 1 153 ? -8.328 29.578 5.066 1 91.62 153 HIS B N 1
ATOM 2551 C CA . HIS B 1 153 ? -9.289 29.203 4.039 1 91.62 153 HIS B CA 1
ATOM 2552 C C . HIS B 1 153 ? -8.984 29.906 2.719 1 91.62 153 HIS B C 1
ATOM 2554 O O . HIS B 1 153 ? -8.805 31.125 2.688 1 91.62 153 HIS B O 1
ATOM 2560 N N . VAL B 1 154 ? -8.75 29.109 1.737 1 87.44 154 VAL B N 1
ATOM 2561 C CA . VAL B 1 154 ? -8.609 29.672 0.392 1 87.44 154 VAL B CA 1
ATOM 2562 C C . VAL B 1 154 ? -9.906 29.469 -0.387 1 87.44 154 VAL B C 1
ATOM 2564 O O . VAL B 1 154 ? -10.273 28.344 -0.717 1 87.44 154 VAL B O 1
ATOM 2567 N N . LYS B 1 155 ? -10.859 30.422 -0.402 1 74.81 155 LYS B N 1
ATOM 2568 C CA . LYS B 1 155 ? -12.156 30.328 -1.068 1 74.81 155 LYS B CA 1
ATOM 2569 C C . LYS B 1 155 ? -12.047 30.703 -2.543 1 74.81 155 LYS B C 1
ATOM 2571 O O . LYS B 1 155 ? -12.75 30.141 -3.385 1 74.81 155 LYS B O 1
ATOM 2576 N N . GLU B 1 156 ? -11.555 31.984 -2.885 1 59.75 156 GLU B N 1
ATOM 2577 C CA . GLU B 1 156 ? -11.641 32.625 -4.191 1 59.75 156 GLU B CA 1
ATOM 2578 C C . GLU B 1 156 ? -10.344 32.469 -4.977 1 59.75 156 GLU B C 1
ATOM 2580 O O . GLU B 1 156 ? -9.266 32.375 -4.391 1 59.75 156 GLU B O 1
ATOM 2585 N N . GLY B 1 157 ? -10.172 31.641 -6.254 1 46.16 157 GLY B N 1
ATOM 2586 C CA . GLY B 1 157 ? -9.281 31.672 -7.406 1 46.16 157 GLY B CA 1
ATOM 2587 C C . GLY B 1 157 ? -9.562 30.562 -8.398 1 46.16 157 GLY B C 1
ATOM 2588 O O . GLY B 1 157 ? -10.219 29.562 -8.062 1 46.16 157 GLY B O 1
#

Solvent-accessible surface area (backbone atoms only — not comparable to full-atom values): 17003 Å² total; per-residue (Å²): 131,81,78,78,73,68,73,82,72,86,63,56,81,23,50,28,26,54,44,62,38,58,96,79,29,44,90,48,63,48,44,53,51,50,51,54,38,46,74,72,68,43,47,65,46,70,81,80,65,71,88,72,52,57,50,80,47,71,67,55,55,49,48,54,72,29,18,48,23,35,40,34,44,42,38,66,62,28,60,64,32,66,48,48,36,52,50,43,32,51,49,49,50,41,27,72,74,69,64,32,49,74,41,38,31,25,46,66,42,59,50,64,29,44,34,69,39,33,70,60,39,29,50,24,53,52,48,52,51,51,53,48,53,53,48,52,50,44,34,51,52,28,34,26,55,52,35,67,46,84,52,48,77,44,79,89,133,130,81,77,75,72,68,72,82,73,85,65,56,81,23,52,29,27,56,45,62,38,58,93,80,29,44,90,49,62,50,44,53,51,50,52,53,39,45,74,71,67,42,46,66,46,68,82,80,65,73,84,82,46,57,49,82,47,70,67,54,54,49,47,53,71,28,19,47,23,34,40,35,45,42,37,68,63,26,60,63,31,65,47,48,37,54,51,44,32,51,49,49,49,40,27,71,75,69,64,31,47,73,42,38,31,26,47,66,42,60,50,63,29,44,34,67,38,32,72,60,40,28,51,24,52,53,50,52,52,50,53,48,53,54,49,54,49,44,36,51,50,30,34,27,54,52,35,67,47,84,53,47,76,44,80,90,132

Sequence (314 aa):
MASDSSPSNLGWTYDVFLSFRGEDTRNNFTSHLYTDLVRKGIRTFRDDKLPRGEKIAPELLNAIEKSRSSIIVFSKTYADSRWCLDELAKIMECRQEYRQKVLPIFYHVDPSDVRKQTGRFGEAFTRHEENWKNKVQSWREALTEAGNISGWHVKEGMASDSSPSNLGWTYDVFLSFRGEDTRNNFTSHLYTDLVRKGIRTFRDDKLPRGEKIAPELLNAIEKSRSSIIVFSKTYADSRWCLDELAKIMECRQEYRQKVLPIFYHVDPSDVRKQTGRFGEAFTRHEENWKNKVQSWREALTEAGNISGWHVKEG